Protein AF-A0A3M2SW77-F1 (afdb_monomer_lite)

Sequence (221 aa):
MGKEYRTDWKAPPSNCEAYEAEWGYADGLTDDIARFAKEHGFQIKYLDYVHPEDASPLVADVYRQRNEQLRRPTDSILVESFVVMEPWLAIRYSLTPFWAVFSIKPSLERLREYLKACHGAFRNGFMILFCSGVNSVGLAGVDEWKGLLDSHFPRKERNLLLGVDESVFPKDFGVPVRYQPELAKAVGEEAQYVMPPSLGLAELERYMAQNSDHYKVHYKA

pLDDT: mean 89.56, std 9.62, range [36.69, 98.25]

Structure (mmCIF, N/CA/C/O backbone):
data_AF-A0A3M2SW77-F1
#
_entry.id   AF-A0A3M2SW77-F1
#
loop_
_atom_site.group_PDB
_atom_site.id
_atom_site.type_symbol
_atom_site.label_atom_id
_atom_site.label_alt_id
_atom_site.label_comp_id
_atom_site.label_asym_id
_atom_site.label_entity_id
_atom_site.label_seq_id
_atom_site.pdbx_PDB_ins_code
_atom_site.Cartn_x
_atom_site.Cartn_y
_atom_site.Cartn_z
_atom_site.occupancy
_atom_site.B_iso_or_equiv
_atom_site.auth_seq_id
_atom_site.auth_comp_id
_atom_site.auth_asym_id
_atom_site.auth_atom_id
_atom_site.pdbx_PDB_model_num
ATOM 1 N N . MET A 1 1 ? 33.214 -18.551 -6.006 1.00 36.69 1 MET A N 1
ATOM 2 C CA . MET A 1 1 ? 33.174 -19.656 -5.024 1.00 36.69 1 MET A CA 1
ATOM 3 C C . MET A 1 1 ? 31.806 -19.600 -4.353 1.00 36.69 1 MET A C 1
ATOM 5 O O . MET A 1 1 ? 31.584 -18.743 -3.507 1.00 36.69 1 MET A O 1
ATOM 9 N N . GLY A 1 2 ? 30.840 -20.358 -4.880 1.00 44.59 2 GLY A N 1
ATOM 10 C CA . GLY A 1 2 ? 29.433 -20.274 -4.481 1.00 44.59 2 GLY A CA 1
ATOM 11 C C . GLY A 1 2 ? 29.218 -20.928 -3.123 1.00 44.59 2 GLY A C 1
ATOM 12 O O . GLY A 1 2 ? 29.535 -22.100 -2.954 1.00 44.59 2 GLY A O 1
ATOM 13 N N . LYS A 1 3 ? 28.713 -20.170 -2.147 1.00 52.03 3 LYS A N 1
ATOM 14 C CA . LYS A 1 3 ? 28.135 -20.771 -0.944 1.00 52.03 3 LYS A CA 1
ATOM 15 C C . LYS A 1 3 ? 26.790 -21.359 -1.354 1.00 52.03 3 LYS A C 1
ATOM 17 O O . LYS A 1 3 ? 25.911 -20.606 -1.763 1.00 52.03 3 LYS A O 1
ATOM 22 N N . GLU A 1 4 ? 26.652 -22.677 -1.266 1.00 58.19 4 GLU A N 1
ATOM 23 C CA . GLU A 1 4 ? 25.348 -23.337 -1.313 1.00 58.19 4 GLU A CA 1
ATOM 24 C C . GLU A 1 4 ? 24.455 -22.704 -0.238 1.00 58.19 4 GLU A C 1
ATOM 26 O O . GLU A 1 4 ? 24.770 -22.724 0.955 1.00 58.19 4 GLU A O 1
ATOM 31 N N . TYR A 1 5 ? 23.376 -22.054 -0.669 1.00 61.06 5 TYR A N 1
ATOM 32 C CA . TYR A 1 5 ? 22.381 -21.501 0.238 1.00 61.06 5 TYR A CA 1
ATOM 33 C C . TYR A 1 5 ? 21.560 -22.669 0.792 1.00 61.06 5 TYR A C 1
ATOM 35 O O . TYR A 1 5 ? 20.984 -23.431 0.020 1.00 61.06 5 TYR A O 1
ATOM 43 N N . ARG A 1 6 ? 21.509 -22.828 2.121 1.00 58.94 6 ARG A N 1
ATOM 44 C CA . ARG A 1 6 ? 20.633 -23.822 2.761 1.00 58.94 6 ARG A CA 1
ATOM 45 C C . ARG A 1 6 ? 19.177 -23.448 2.496 1.00 58.94 6 ARG A C 1
ATOM 47 O O . ARG A 1 6 ? 18.676 -22.483 3.068 1.00 58.94 6 ARG A O 1
ATOM 54 N N . THR A 1 7 ? 18.517 -24.199 1.624 1.00 64.06 7 THR A N 1
ATOM 55 C CA . THR A 1 7 ? 17.094 -24.039 1.287 1.00 64.06 7 THR A CA 1
ATOM 56 C C . THR A 1 7 ? 16.179 -24.885 2.174 1.00 64.06 7 THR A C 1
ATOM 58 O O . THR A 1 7 ? 14.962 -24.747 2.112 1.00 64.06 7 THR A O 1
ATOM 61 N N . ASP A 1 8 ? 16.753 -25.737 3.021 1.00 70.12 8 ASP A N 1
ATOM 62 C CA . ASP A 1 8 ? 16.078 -26.745 3.838 1.00 70.12 8 ASP A CA 1
ATOM 63 C C . ASP A 1 8 ? 16.090 -26.416 5.340 1.00 70.12 8 ASP A C 1
ATOM 65 O O . ASP A 1 8 ? 15.889 -27.298 6.178 1.00 70.12 8 ASP A O 1
ATOM 69 N N . TRP A 1 9 ? 16.316 -25.147 5.703 1.00 76.50 9 TRP A N 1
ATOM 70 C CA . TRP A 1 9 ? 16.271 -24.723 7.099 1.00 76.50 9 TRP A CA 1
ATOM 71 C C . TRP A 1 9 ? 14.887 -24.991 7.701 1.00 76.50 9 TRP A C 1
ATOM 73 O O . TRP A 1 9 ? 13.903 -24.322 7.385 1.00 76.50 9 TRP A O 1
ATOM 83 N N . LYS A 1 10 ? 14.826 -25.965 8.612 1.00 77.94 10 LYS A N 1
ATOM 84 C CA . LYS A 1 10 ? 13.655 -26.235 9.444 1.00 77.94 10 LYS A CA 1
ATOM 85 C C . LYS A 1 10 ? 13.794 -25.427 10.723 1.00 77.94 10 LYS A C 1
ATOM 87 O O . LYS A 1 10 ? 14.550 -25.811 11.614 1.00 77.94 10 LYS A O 1
ATOM 92 N N . ALA A 1 11 ? 13.093 -24.297 10.790 1.00 79.69 11 ALA A N 1
ATOM 93 C CA . ALA A 1 11 ? 13.017 -23.527 12.023 1.00 79.69 11 ALA A CA 1
ATOM 94 C C . ALA A 1 11 ? 12.488 -24.422 13.165 1.00 79.69 11 ALA A C 1
ATOM 96 O O . ALA A 1 11 ? 11.615 -25.262 12.917 1.00 79.69 11 ALA A O 1
ATOM 97 N N . PRO A 1 12 ? 13.015 -24.285 14.395 1.00 85.94 12 PRO A N 1
ATOM 98 C CA . PRO A 1 12 ? 12.431 -24.959 15.547 1.00 85.94 12 PRO A CA 1
ATOM 99 C C . PRO A 1 12 ? 10.965 -24.522 15.721 1.00 85.94 12 PRO A C 1
ATOM 101 O O . PRO A 1 12 ? 10.616 -23.404 15.331 1.00 85.94 12 PRO A O 1
ATOM 104 N N . PRO A 1 13 ? 10.101 -25.381 16.287 1.00 85.38 13 PRO A N 1
ATOM 105 C CA . PRO A 1 13 ? 8.717 -25.011 16.554 1.00 85.38 13 PRO A CA 1
ATOM 106 C C . PRO A 1 13 ? 8.668 -23.802 17.492 1.00 85.38 13 PRO A C 1
ATOM 108 O O . PRO A 1 13 ? 9.476 -23.700 18.419 1.00 85.38 13 PRO A O 1
ATOM 111 N N . SER A 1 14 ? 7.715 -22.900 17.253 1.00 85.06 14 SER A N 1
ATOM 112 C CA . SER A 1 14 ? 7.490 -21.776 18.160 1.00 85.06 14 SER A CA 1
ATOM 113 C C . SER A 1 14 ? 7.034 -22.281 19.530 1.00 85.06 14 SER A C 1
ATOM 115 O O . SER A 1 14 ? 6.312 -23.274 19.627 1.00 85.06 14 SER A O 1
ATOM 117 N N . ASN A 1 15 ? 7.449 -21.598 20.593 1.00 88.88 15 ASN A N 1
ATOM 118 C CA . ASN A 1 15 ? 6.989 -21.866 21.956 1.00 88.88 15 ASN A CA 1
ATOM 119 C C . ASN A 1 15 ? 5.662 -21.159 22.281 1.00 88.88 15 ASN A C 1
ATOM 121 O O . ASN A 1 15 ? 4.979 -21.565 23.220 1.00 88.88 15 ASN A O 1
ATOM 125 N N . CYS A 1 16 ? 5.302 -20.122 21.524 1.00 83.19 16 CYS A N 1
ATOM 126 C CA . CYS A 1 16 ? 4.023 -19.427 21.611 1.00 83.19 16 CYS A CA 1
ATOM 127 C C . CYS A 1 16 ? 3.663 -18.741 20.286 1.00 83.19 16 CYS A C 1
ATOM 129 O O . CYS A 1 16 ? 4.499 -18.583 19.395 1.00 83.19 16 CYS A O 1
ATOM 131 N N . GLU A 1 17 ? 2.413 -18.308 20.175 1.00 78.12 17 GLU A N 1
ATOM 132 C CA . GLU A 1 17 ? 2.015 -17.273 19.226 1.00 78.12 17 GLU A CA 1
ATOM 133 C C . GLU A 1 17 ? 1.839 -15.975 20.012 1.00 78.12 17 GLU A C 1
ATOM 135 O O . GLU A 1 17 ? 1.168 -15.948 21.043 1.00 78.12 17 GLU A O 1
ATOM 140 N N . ALA A 1 18 ? 2.493 -14.917 19.553 1.00 74.38 18 ALA A N 1
ATOM 141 C CA . ALA A 1 18 ? 2.377 -13.579 20.104 1.00 74.38 18 ALA A CA 1
ATOM 142 C C . ALA A 1 18 ? 2.370 -12.587 18.944 1.00 74.38 18 ALA A C 1
ATOM 144 O O . ALA A 1 18 ? 2.937 -12.869 17.883 1.00 74.38 18 ALA A O 1
ATOM 145 N N . TYR A 1 19 ? 1.741 -11.431 19.147 1.00 70.62 19 TYR A N 1
ATOM 146 C CA . TYR A 1 19 ? 1.826 -10.352 18.174 1.00 70.62 19 TYR A CA 1
ATOM 147 C C . TYR A 1 19 ? 3.279 -9.894 18.045 1.00 70.62 19 TYR A C 1
ATOM 149 O O . TYR A 1 19 ? 4.003 -9.771 19.035 1.00 70.62 19 TYR A O 1
ATOM 157 N N . GLU A 1 20 ? 3.706 -9.687 16.805 1.00 68.56 20 GLU A N 1
ATOM 158 C CA . GLU A 1 20 ? 5.030 -9.157 16.507 1.00 68.56 20 GLU A CA 1
ATOM 159 C C . GLU A 1 20 ? 5.135 -7.732 17.090 1.00 68.56 20 GLU A C 1
ATOM 161 O O . GLU A 1 20 ? 4.174 -6.959 17.037 1.00 68.56 20 GLU A O 1
ATOM 166 N N . ALA A 1 21 ? 6.267 -7.412 17.724 1.00 66.12 21 ALA A N 1
ATOM 167 C CA . ALA A 1 21 ? 6.405 -6.227 18.571 1.00 66.12 21 ALA A CA 1
ATOM 168 C C . ALA A 1 21 ? 6.332 -4.893 17.807 1.00 66.12 21 ALA A C 1
ATOM 170 O O . ALA A 1 21 ? 6.015 -3.870 18.410 1.00 66.12 21 ALA A O 1
ATOM 171 N N . GLU A 1 22 ? 6.622 -4.884 16.507 1.00 73.25 22 GLU A N 1
ATOM 172 C CA . GLU A 1 22 ? 6.515 -3.712 15.635 1.00 73.25 22 GLU A CA 1
ATOM 173 C C . GLU A 1 22 ? 5.071 -3.456 15.171 1.00 73.25 22 GLU A C 1
ATOM 175 O O . GLU A 1 22 ? 4.759 -2.341 14.751 1.00 73.25 22 GLU A O 1
ATOM 180 N N . TRP A 1 23 ? 4.178 -4.452 15.262 1.00 73.88 23 TRP A N 1
ATOM 181 C CA . TRP A 1 23 ? 2.830 -4.392 14.669 1.00 73.88 23 TRP A CA 1
ATOM 182 C C . TRP A 1 23 ? 1.682 -4.639 15.653 1.00 73.88 23 TRP A C 1
ATOM 184 O O . TRP A 1 23 ? 0.519 -4.518 15.272 1.00 73.88 23 TRP A O 1
ATOM 194 N N . GLY A 1 24 ? 1.988 -4.971 16.906 1.00 78.81 24 GLY A N 1
ATOM 195 C CA . GLY A 1 24 ? 1.017 -5.150 17.981 1.00 78.81 24 GLY A CA 1
ATOM 196 C C . GLY A 1 24 ? 1.332 -4.295 19.203 1.00 78.81 24 GLY A C 1
ATOM 197 O O . GLY A 1 24 ? 2.340 -3.596 19.273 1.00 78.81 24 GLY A O 1
ATOM 198 N N . TYR A 1 25 ? 0.460 -4.365 20.203 1.00 80.44 25 TYR A N 1
ATOM 199 C CA . TYR A 1 25 ? 0.691 -3.739 21.499 1.00 80.44 25 TYR A CA 1
ATOM 200 C C . TYR A 1 25 ? 0.178 -4.648 22.623 1.00 80.44 25 TYR A C 1
ATOM 202 O O . TYR 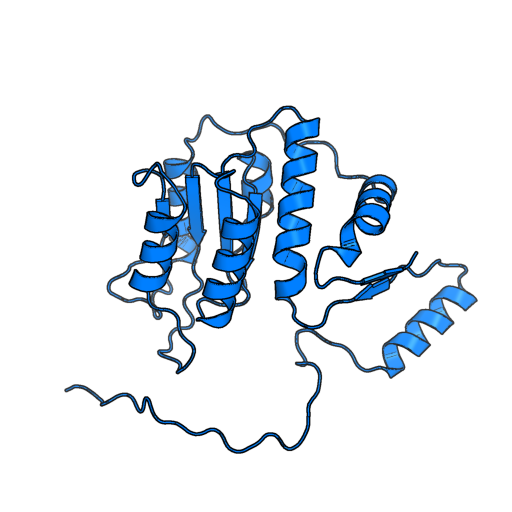A 1 25 ? -0.596 -5.570 22.382 1.00 80.44 25 TYR A O 1
ATOM 210 N N . ALA A 1 26 ? 0.649 -4.427 23.852 1.00 83.06 26 ALA A N 1
ATOM 211 C CA . ALA A 1 26 ? 0.271 -5.256 24.996 1.00 83.06 26 ALA A CA 1
ATOM 212 C C . ALA A 1 26 ? -1.191 -5.025 25.410 1.00 83.06 26 ALA A C 1
ATOM 214 O O . ALA A 1 26 ? -1.584 -3.875 25.578 1.00 83.06 26 ALA A O 1
ATOM 215 N N . ASP A 1 27 ? -1.946 -6.092 25.688 1.00 81.00 27 ASP A N 1
ATOM 216 C CA . ASP A 1 27 ? -3.379 -6.029 26.035 1.00 81.00 27 ASP A CA 1
ATOM 217 C C . ASP A 1 27 ? -3.717 -4.989 27.123 1.00 81.00 27 ASP A C 1
ATOM 219 O O . ASP A 1 27 ? -4.717 -4.282 27.029 1.00 81.00 27 ASP A O 1
ATOM 223 N N . GLY A 1 28 ? -2.847 -4.817 28.128 1.00 86.38 28 GLY A N 1
ATOM 224 C CA . GLY A 1 28 ? -3.044 -3.820 29.191 1.00 86.38 28 GLY A CA 1
ATOM 225 C C . GLY A 1 28 ? -3.112 -2.366 28.699 1.00 86.38 28 GLY A C 1
ATOM 226 O O . GLY A 1 28 ? -3.730 -1.525 29.349 1.00 86.38 28 GLY A O 1
ATOM 227 N N . LEU A 1 29 ? -2.542 -2.056 27.530 1.00 89.12 29 LEU A N 1
ATOM 228 C CA . LEU A 1 29 ? -2.661 -0.731 26.922 1.00 89.12 29 LEU A CA 1
ATOM 229 C C . LEU A 1 29 ? -4.093 -0.461 26.434 1.00 89.12 29 LEU A C 1
ATOM 231 O O . LEU A 1 29 ? -4.526 0.688 26.475 1.00 89.12 29 LEU A O 1
ATOM 235 N N . THR A 1 30 ? -4.855 -1.485 26.022 1.00 89.25 30 THR A N 1
ATOM 236 C CA . THR A 1 30 ? -6.271 -1.315 25.652 1.00 89.25 30 THR A CA 1
ATOM 237 C C . THR A 1 30 ? -7.073 -0.822 26.853 1.00 89.25 30 THR A C 1
ATOM 239 O O . THR A 1 30 ? -7.843 0.133 26.731 1.00 89.25 30 THR A O 1
ATOM 242 N N . ASP A 1 31 ? -6.856 -1.427 28.024 1.00 92.38 31 ASP A N 1
ATOM 243 C CA . ASP A 1 31 ? -7.531 -1.043 29.267 1.00 92.38 31 ASP A CA 1
ATOM 244 C C . ASP A 1 31 ? -7.181 0.391 29.682 1.00 92.38 31 ASP A C 1
ATOM 246 O O . ASP A 1 31 ? -8.051 1.160 30.106 1.00 92.38 31 ASP A O 1
ATOM 250 N N . ASP A 1 32 ? -5.917 0.783 29.516 1.00 95.12 32 ASP A N 1
ATOM 251 C CA . ASP A 1 32 ? -5.454 2.137 29.812 1.00 95.12 32 ASP A CA 1
ATOM 252 C C . ASP A 1 32 ? -6.051 3.177 28.848 1.00 95.12 32 ASP A C 1
ATOM 254 O O . ASP A 1 32 ? -6.512 4.229 29.302 1.00 95.12 32 ASP A O 1
ATOM 258 N N . ILE A 1 33 ? -6.129 2.873 27.545 1.00 94.12 33 ILE A N 1
ATOM 259 C CA . ILE A 1 33 ? -6.807 3.715 26.544 1.00 94.12 33 ILE A CA 1
ATOM 260 C C . ILE A 1 33 ? -8.297 3.855 26.890 1.00 94.12 33 ILE A C 1
ATOM 262 O O . ILE A 1 33 ? -8.830 4.968 26.891 1.00 94.12 33 ILE A O 1
ATOM 266 N N . ALA A 1 34 ? -8.968 2.749 27.230 1.00 94.19 34 ALA A N 1
ATOM 267 C CA . ALA A 1 34 ? -10.379 2.729 27.616 1.00 94.19 34 ALA A CA 1
ATOM 268 C C . ALA A 1 34 ? -10.659 3.576 28.862 1.00 94.19 34 ALA A C 1
ATOM 270 O O . ALA A 1 34 ? -11.616 4.360 28.886 1.00 94.19 34 ALA A O 1
ATOM 271 N N . ARG A 1 35 ? -9.807 3.457 29.885 1.00 96.44 35 ARG A N 1
ATOM 272 C CA . ARG A 1 35 ? -9.896 4.256 31.110 1.00 96.44 35 ARG A CA 1
ATOM 273 C C . ARG A 1 35 ? -9.696 5.742 30.817 1.00 96.44 35 ARG A C 1
ATOM 275 O O . ARG A 1 35 ? -10.551 6.542 31.193 1.00 96.44 35 ARG A O 1
ATOM 282 N N . PHE A 1 36 ? -8.637 6.096 30.089 1.00 97.56 36 PHE A N 1
ATOM 283 C CA . PHE A 1 36 ? -8.340 7.479 29.714 1.00 97.56 36 PHE A CA 1
ATOM 284 C C . PHE A 1 36 ? -9.488 8.114 28.919 1.00 97.56 36 PHE A C 1
ATOM 286 O O . PHE A 1 36 ? -9.944 9.213 29.234 1.00 97.56 36 PHE A O 1
ATOM 293 N N . ALA A 1 37 ? -10.021 7.409 27.918 1.00 97.19 37 ALA A N 1
ATOM 294 C CA . ALA A 1 37 ? -11.126 7.920 27.117 1.00 97.19 37 ALA A CA 1
ATOM 295 C C . ALA A 1 37 ? -12.377 8.186 27.962 1.00 97.19 37 ALA A C 1
ATOM 297 O O . ALA A 1 37 ? -13.006 9.234 27.821 1.00 97.19 37 ALA A O 1
ATOM 298 N N . LYS A 1 38 ? -12.704 7.277 28.886 1.00 97.00 38 LYS A N 1
ATOM 299 C CA . LYS A 1 38 ? -13.834 7.442 29.806 1.00 97.00 38 LYS A CA 1
ATOM 300 C C . LYS A 1 38 ? -13.652 8.640 30.740 1.00 97.00 38 LYS A C 1
ATOM 302 O O . LYS A 1 38 ? -14.607 9.384 30.946 1.00 97.00 38 LYS A O 1
ATOM 307 N N . GLU A 1 39 ? -12.459 8.826 31.301 1.00 98.25 39 GLU A N 1
ATOM 308 C CA . GLU A 1 39 ? -12.147 9.936 32.214 1.00 98.25 39 GLU A CA 1
ATOM 309 C C . GLU A 1 39 ? -12.225 11.305 31.525 1.00 98.25 39 GLU A C 1
ATOM 311 O O . GLU A 1 39 ? -12.635 12.287 32.143 1.00 98.25 39 GLU A O 1
ATOM 316 N N . HIS A 1 40 ? -11.889 11.362 30.235 1.00 98.06 40 HIS A N 1
ATOM 317 C CA . HIS A 1 40 ? -11.818 12.607 29.470 1.00 98.06 40 HIS A CA 1
ATOM 318 C C . HIS A 1 40 ? -12.971 12.816 28.474 1.00 98.06 40 HIS A C 1
ATOM 320 O O . HIS A 1 40 ? -12.999 13.826 27.773 1.00 98.06 40 HIS A O 1
ATOM 326 N N . GLY A 1 41 ? -13.942 11.900 28.419 1.00 96.94 41 GLY A N 1
ATOM 327 C CA . GLY A 1 41 ? -15.103 12.003 27.531 1.00 96.94 41 GLY A CA 1
ATOM 328 C C . GLY A 1 41 ? -14.788 11.786 26.046 1.00 96.94 41 GLY A C 1
ATOM 329 O O . GLY A 1 41 ? -15.505 12.304 25.191 1.00 96.94 41 GLY A O 1
ATOM 330 N N . PHE A 1 42 ? -13.732 11.034 25.724 1.00 96.50 42 PHE A N 1
ATOM 331 C CA . PHE A 1 42 ? -13.416 10.645 24.349 1.00 96.50 42 PHE A CA 1
ATOM 332 C C . PHE A 1 42 ? -14.212 9.411 23.910 1.00 96.50 42 PHE A C 1
ATOM 334 O O . PHE A 1 42 ? -14.548 8.537 24.710 1.00 96.50 42 PHE A O 1
ATOM 341 N N . GLN A 1 43 ? -14.476 9.320 22.607 1.00 92.25 43 GLN A N 1
ATOM 342 C CA . GLN A 1 43 ? -14.989 8.106 21.973 1.00 92.25 43 GLN A CA 1
ATOM 343 C C . GLN A 1 43 ? -13.825 7.286 21.420 1.00 92.25 43 GLN A C 1
ATOM 345 O O . GLN A 1 43 ? -12.922 7.842 20.797 1.00 92.25 43 GLN A O 1
ATOM 350 N N . ILE A 1 44 ? -13.869 5.970 21.621 1.00 92.69 44 ILE A N 1
ATOM 351 C CA . ILE A 1 44 ? -12.890 5.039 21.053 1.00 92.69 44 ILE A CA 1
ATOM 352 C C . ILE A 1 44 ? -13.497 4.395 19.817 1.00 92.69 44 ILE A C 1
ATOM 354 O O . ILE A 1 44 ? -14.615 3.890 19.872 1.00 92.69 44 ILE A O 1
ATOM 358 N N . LYS A 1 45 ? -12.727 4.392 18.732 1.00 90.62 45 LYS A N 1
ATOM 359 C CA . LYS A 1 45 ? -13.005 3.641 17.510 1.00 90.62 45 LYS A CA 1
ATOM 360 C C . LYS A 1 45 ? -11.959 2.543 17.398 1.00 90.62 45 LYS A C 1
ATOM 362 O O . LYS A 1 45 ? -10.773 2.831 17.539 1.00 90.62 45 LYS A O 1
ATOM 367 N N . TYR A 1 46 ? -12.394 1.315 17.159 1.00 89.75 46 TYR A N 1
ATOM 368 C CA . TYR A 1 46 ? -11.502 0.172 16.992 1.00 89.75 46 TYR A CA 1
ATOM 369 C C . TYR A 1 46 ? -11.311 -0.116 15.508 1.00 89.75 46 TYR A C 1
ATOM 371 O O . TYR A 1 46 ? -12.280 -0.120 14.744 1.00 89.75 46 TYR A O 1
ATOM 379 N N . LEU A 1 47 ? -10.059 -0.346 15.129 1.00 90.31 47 LEU A N 1
ATOM 380 C CA . LEU A 1 47 ? -9.638 -0.802 13.815 1.00 90.31 47 LEU A CA 1
ATOM 381 C C . LEU A 1 47 ? -8.622 -1.916 14.047 1.00 90.31 47 LEU A C 1
ATOM 383 O O . LEU A 1 47 ? -7.472 -1.634 14.374 1.00 90.31 47 LEU A O 1
ATOM 387 N N . ASP A 1 48 ? -9.061 -3.159 13.891 1.00 89.19 48 ASP A N 1
ATOM 388 C CA . ASP A 1 48 ? -8.278 -4.332 14.268 1.00 89.19 48 ASP A CA 1
ATOM 389 C C . ASP A 1 48 ? -8.054 -5.236 13.054 1.00 89.19 48 ASP A C 1
ATOM 391 O O . ASP A 1 48 ? -8.950 -5.444 12.235 1.00 89.19 48 ASP A O 1
ATOM 395 N N . TYR A 1 49 ? -6.857 -5.797 12.936 1.00 90.31 49 TYR A N 1
ATOM 396 C CA . TYR A 1 49 ? -6.501 -6.785 11.919 1.00 90.31 49 TYR A CA 1
ATOM 397 C C . TYR A 1 49 ? -5.305 -7.608 12.402 1.00 90.31 49 TYR A C 1
ATOM 399 O O . TYR A 1 49 ? -4.513 -7.149 13.222 1.00 90.31 49 TYR A O 1
ATOM 407 N N . VAL A 1 50 ? -5.191 -8.848 11.921 1.00 87.81 50 VAL A N 1
ATOM 408 C CA . VAL A 1 50 ? -4.221 -9.821 12.454 1.00 87.81 50 VAL A CA 1
ATOM 409 C C . VAL A 1 50 ? -2.835 -9.627 11.849 1.00 87.81 50 VAL A C 1
ATOM 411 O O . VAL A 1 50 ? -1.835 -9.676 12.560 1.00 87.81 50 VAL A O 1
ATOM 414 N N . HIS A 1 51 ? -2.761 -9.428 10.534 1.00 89.00 51 HIS A N 1
ATOM 415 C CA . HIS A 1 51 ? -1.503 -9.199 9.833 1.00 89.00 51 HIS A CA 1
ATOM 416 C C . HIS A 1 51 ? -1.446 -7.752 9.325 1.00 89.00 51 HIS A C 1
ATOM 418 O O . HIS A 1 51 ? -2.443 -7.277 8.789 1.00 89.00 51 HIS A O 1
ATOM 424 N N . PRO A 1 52 ? -0.301 -7.046 9.398 1.00 89.06 52 PRO A N 1
ATOM 425 C CA . PRO A 1 52 ? -0.223 -5.635 8.999 1.00 89.06 52 PRO A CA 1
ATOM 426 C C . PRO A 1 52 ? -0.668 -5.383 7.547 1.00 89.06 52 PRO A C 1
ATOM 428 O O . PRO A 1 52 ? -1.274 -4.365 7.237 1.00 89.06 52 PRO A O 1
ATOM 431 N N . GLU A 1 53 ? -0.418 -6.348 6.659 1.00 93.06 53 GLU A N 1
ATOM 432 C CA . GLU A 1 53 ? -0.818 -6.299 5.241 1.00 93.06 53 GLU A CA 1
ATOM 433 C C . GLU A 1 53 ? -2.313 -6.585 4.984 1.00 93.06 53 GLU A C 1
ATOM 435 O O . GLU A 1 53 ? -2.796 -6.395 3.871 1.00 93.06 53 GLU A O 1
ATOM 440 N N . ASP A 1 54 ? -3.074 -7.040 5.985 1.00 93.88 54 ASP A N 1
ATOM 441 C CA . ASP A 1 54 ? -4.503 -7.352 5.815 1.00 93.88 54 ASP A CA 1
ATOM 442 C C . ASP A 1 54 ? -5.346 -6.100 5.506 1.00 93.88 54 ASP A C 1
ATOM 444 O O . ASP A 1 54 ? -6.409 -6.205 4.889 1.00 93.88 54 ASP A O 1
ATOM 448 N N . ALA A 1 55 ? -4.856 -4.912 5.873 1.00 94.12 55 ALA A N 1
ATOM 449 C CA . ALA A 1 55 ? -5.489 -3.637 5.554 1.00 94.12 55 ALA A CA 1
ATOM 450 C C . ALA A 1 55 ? -5.254 -3.178 4.101 1.00 94.12 55 ALA A C 1
ATOM 452 O O . ALA A 1 55 ? -5.983 -2.312 3.616 1.00 94.12 55 ALA A O 1
ATOM 453 N N . SER A 1 56 ? -4.276 -3.742 3.382 1.00 96.81 56 SER A N 1
ATOM 454 C CA . SER A 1 56 ? -3.871 -3.244 2.059 1.00 96.81 56 SER A CA 1
ATOM 455 C C . SER A 1 56 ? -4.989 -3.278 1.006 1.00 96.81 56 SER A C 1
ATOM 457 O O . SER A 1 56 ? -5.198 -2.247 0.365 1.00 96.81 56 SER A O 1
ATOM 459 N N . PRO A 1 57 ? -5.763 -4.375 0.839 1.00 97.19 57 PRO A N 1
ATOM 460 C CA . PRO A 1 57 ? -6.912 -4.390 -0.071 1.00 97.19 57 PRO A CA 1
ATOM 461 C C . PRO A 1 57 ? -7.971 -3.336 0.277 1.00 97.19 57 PRO A C 1
ATOM 463 O O . PRO A 1 57 ? -8.479 -2.650 -0.606 1.00 97.19 57 PRO A O 1
ATOM 466 N N . LEU A 1 58 ? -8.263 -3.166 1.572 1.00 96.56 58 LEU A N 1
ATOM 467 C CA . LEU A 1 58 ? -9.237 -2.186 2.045 1.00 96.56 58 LEU A CA 1
ATOM 468 C C . LEU A 1 58 ? -8.797 -0.767 1.680 1.00 96.56 58 LEU A C 1
ATOM 470 O O . LEU A 1 58 ? -9.587 0.003 1.136 1.00 96.56 58 LEU A O 1
ATOM 474 N N . VAL A 1 59 ? -7.539 -0.421 1.972 1.00 95.81 59 VAL A N 1
ATOM 475 C CA . VAL A 1 59 ? -6.971 0.899 1.667 1.00 95.81 59 VAL A CA 1
ATOM 476 C C . VAL A 1 59 ? -6.972 1.148 0.159 1.00 95.81 59 VAL A C 1
ATOM 478 O O . VAL A 1 59 ? -7.373 2.228 -0.276 1.00 95.81 59 VAL A O 1
ATOM 481 N N . ALA A 1 60 ? -6.593 0.149 -0.640 1.00 97.38 60 ALA A N 1
ATOM 482 C CA . ALA A 1 60 ? -6.630 0.231 -2.094 1.00 97.38 60 ALA A CA 1
ATOM 483 C C . ALA A 1 60 ? -8.042 0.584 -2.602 1.00 97.38 60 ALA A C 1
ATOM 485 O O . ALA A 1 60 ? -8.214 1.528 -3.379 1.00 97.38 60 ALA A O 1
ATOM 486 N N . ASP A 1 61 ? -9.071 -0.096 -2.099 1.00 96.81 61 ASP A N 1
ATOM 487 C CA . ASP A 1 61 ? -10.448 0.122 -2.545 1.00 96.81 61 ASP A CA 1
ATOM 488 C C . ASP A 1 61 ? -11.045 1.449 -2.028 1.00 96.81 61 ASP A C 1
ATOM 490 O O . ASP A 1 61 ? -11.769 2.117 -2.773 1.00 96.81 61 ASP A O 1
ATOM 494 N N . VAL A 1 62 ? -10.639 1.936 -0.842 1.00 95.75 62 VAL A N 1
ATOM 495 C CA . VAL A 1 62 ? -10.942 3.313 -0.387 1.00 95.75 62 VAL A CA 1
ATOM 496 C C . VAL A 1 62 ? -10.395 4.342 -1.377 1.00 95.75 62 VAL A C 1
ATOM 498 O O . VAL A 1 62 ? -11.102 5.275 -1.772 1.00 95.75 62 VAL A O 1
ATOM 501 N N . TYR A 1 63 ? -9.135 4.189 -1.793 1.00 95.81 63 TYR A N 1
ATOM 502 C CA . TYR A 1 63 ? -8.494 5.104 -2.739 1.00 95.81 63 TYR A CA 1
ATOM 503 C C . TYR A 1 63 ? -9.168 5.065 -4.109 1.00 95.81 63 TYR A C 1
ATOM 505 O O . TYR A 1 63 ? -9.389 6.115 -4.715 1.00 95.81 63 TYR A O 1
ATOM 513 N N . ARG A 1 64 ? -9.550 3.877 -4.583 1.00 95.81 64 ARG A N 1
ATOM 514 C CA . ARG A 1 64 ? -10.299 3.724 -5.835 1.00 95.81 64 ARG A CA 1
ATOM 515 C C . ARG A 1 64 ? -11.651 4.412 -5.771 1.00 95.81 64 ARG A C 1
ATOM 517 O O . ARG A 1 64 ? -11.924 5.253 -6.624 1.00 95.81 64 ARG A O 1
ATOM 524 N N . GLN A 1 65 ? -12.448 4.144 -4.739 1.00 94.81 65 GLN A N 1
ATOM 525 C CA . GLN A 1 65 ? -13.739 4.808 -4.566 1.00 94.81 65 GLN A CA 1
ATOM 526 C C . GLN A 1 65 ? -13.571 6.332 -4.505 1.00 94.81 65 GLN A C 1
ATOM 528 O O . GLN A 1 65 ? -14.336 7.077 -5.123 1.00 94.81 65 GLN A O 1
ATOM 533 N N . ARG A 1 66 ? -12.544 6.824 -3.802 1.00 94.38 66 ARG A N 1
ATOM 534 C CA . ARG A 1 66 ? -12.267 8.262 -3.738 1.00 94.38 66 ARG A CA 1
ATOM 535 C C . ARG A 1 66 ? -11.892 8.836 -5.103 1.00 94.38 66 ARG A C 1
ATOM 537 O O . ARG A 1 66 ? -12.372 9.909 -5.468 1.00 94.38 66 ARG A O 1
ATOM 544 N N . ASN A 1 67 ? -11.066 8.138 -5.873 1.00 95.06 67 ASN A N 1
ATOM 545 C CA . ASN A 1 67 ? -10.698 8.558 -7.221 1.00 95.06 67 ASN A CA 1
ATOM 546 C C . ASN A 1 67 ? -11.915 8.561 -8.163 1.00 95.06 67 ASN A C 1
ATOM 548 O O . ASN A 1 67 ? -12.066 9.509 -8.932 1.00 95.06 67 ASN A O 1
ATOM 552 N N . GLU A 1 68 ? -12.839 7.604 -8.040 1.00 94.69 68 GLU A N 1
ATOM 553 C CA . GLU A 1 68 ? -14.109 7.590 -8.785 1.00 94.69 68 GLU A CA 1
ATOM 554 C C . GLU A 1 68 ? -14.987 8.805 -8.455 1.00 94.69 68 GLU A C 1
ATOM 556 O O . GLU A 1 68 ? -15.455 9.496 -9.364 1.00 94.69 68 GLU A O 1
ATOM 561 N N . GLN A 1 69 ? -15.151 9.136 -7.168 1.00 94.06 69 GLN A N 1
ATOM 562 C CA . GLN A 1 69 ? -15.869 10.343 -6.730 1.00 94.06 69 GLN A CA 1
ATOM 563 C C . GLN A 1 69 ? -15.248 11.625 -7.306 1.00 94.06 69 GLN A C 1
ATOM 565 O O . GLN A 1 69 ? -15.958 12.559 -7.682 1.00 94.06 69 GLN A O 1
ATOM 570 N N . LEU A 1 70 ? -13.915 11.662 -7.396 1.00 94.50 70 LEU A N 1
ATOM 571 C CA . LEU A 1 70 ? -13.149 12.766 -7.976 1.00 94.50 70 LEU A CA 1
ATOM 572 C C . LEU A 1 70 ? -13.084 12.721 -9.512 1.00 94.50 70 LEU A C 1
ATOM 574 O O . LEU A 1 70 ? -12.463 13.603 -10.109 1.00 94.50 70 LEU A O 1
ATOM 578 N N . ARG A 1 71 ? -13.720 11.727 -10.152 1.00 95.25 71 ARG A N 1
ATOM 579 C CA . ARG A 1 71 ? -13.702 11.478 -11.605 1.00 95.25 71 ARG A CA 1
ATOM 580 C C . ARG A 1 71 ? -12.289 11.334 -12.173 1.00 95.25 71 ARG A C 1
ATOM 582 O O . ARG A 1 71 ? -11.993 11.835 -13.258 1.00 95.25 71 ARG A O 1
ATOM 589 N N . ARG A 1 72 ? -11.412 10.669 -11.426 1.00 94.75 72 ARG A N 1
ATOM 590 C CA . ARG A 1 72 ? -10.040 10.360 -11.830 1.00 94.75 72 ARG A CA 1
ATOM 591 C C . ARG A 1 72 ? -9.912 8.897 -12.261 1.00 94.75 72 ARG A C 1
ATOM 593 O O . ARG A 1 72 ? -10.752 8.080 -11.883 1.00 94.75 72 ARG A O 1
ATOM 600 N N . PRO A 1 73 ? -8.874 8.550 -13.038 1.00 93.81 73 PRO A N 1
ATOM 601 C CA . PRO A 1 73 ? -8.589 7.167 -13.389 1.00 93.81 73 PRO A CA 1
ATOM 602 C C . PRO A 1 73 ? -8.377 6.286 -12.155 1.00 93.81 73 PRO A C 1
ATOM 604 O O . PRO A 1 73 ? -7.754 6.701 -11.178 1.00 93.81 73 PRO A O 1
ATOM 607 N N . THR A 1 74 ? -8.864 5.052 -12.238 1.00 95.25 74 THR A N 1
ATOM 608 C CA . THR A 1 74 ? -8.734 4.011 -11.202 1.00 95.25 74 THR A CA 1
ATOM 609 C C . THR A 1 74 ? -8.118 2.721 -11.732 1.00 95.25 74 THR A C 1
ATOM 611 O O . THR A 1 74 ? -8.117 1.695 -11.061 1.00 95.25 74 THR A O 1
ATOM 614 N N . ASP A 1 75 ? -7.563 2.773 -12.942 1.00 93.75 75 ASP A N 1
ATOM 615 C CA . ASP A 1 75 ? -7.051 1.625 -13.686 1.00 93.75 75 ASP A CA 1
ATOM 616 C C . ASP A 1 75 ? -5.542 1.403 -13.497 1.00 93.75 75 ASP A C 1
ATOM 618 O O . ASP A 1 75 ? -4.916 0.666 -14.259 1.00 93.75 75 ASP A O 1
ATOM 622 N N . SER A 1 76 ? -4.933 2.046 -12.503 1.00 94.75 76 SER A N 1
ATOM 623 C CA . SER A 1 76 ? -3.499 1.953 -12.234 1.00 94.75 76 SER A CA 1
ATOM 624 C C . SER A 1 76 ? -3.245 1.713 -10.749 1.00 94.75 76 SER A C 1
ATOM 626 O O . SER A 1 76 ? -3.857 2.362 -9.898 1.00 94.75 76 SER A O 1
ATOM 628 N N . ILE A 1 77 ? -2.339 0.785 -10.446 1.00 96.50 77 ILE A N 1
ATOM 629 C CA . ILE A 1 77 ? -1.946 0.418 -9.081 1.00 96.50 77 ILE A CA 1
ATOM 630 C C . ILE A 1 77 ? -0.458 0.708 -8.861 1.00 96.50 77 ILE A C 1
ATOM 632 O O . ILE A 1 77 ? 0.362 0.488 -9.754 1.00 96.50 77 ILE A O 1
ATOM 636 N N . LEU A 1 78 ? -0.129 1.211 -7.675 1.00 97.06 78 LEU A N 1
ATOM 637 C CA . LEU A 1 78 ? 1.224 1.358 -7.159 1.00 97.06 78 LEU A CA 1
ATOM 638 C C . LEU A 1 78 ? 1.379 0.412 -5.970 1.00 97.06 78 LEU A C 1
ATOM 640 O O . LEU A 1 78 ? 0.757 0.599 -4.930 1.00 97.06 78 LEU A O 1
ATOM 644 N N . VAL A 1 79 ? 2.199 -0.612 -6.145 1.00 97.00 79 VAL A N 1
ATOM 645 C CA . VAL A 1 79 ? 2.566 -1.551 -5.096 1.00 97.00 79 VAL A CA 1
ATOM 646 C C . VAL A 1 79 ? 3.816 -1.022 -4.411 1.00 97.00 79 VAL A C 1
ATOM 648 O O . VAL A 1 79 ? 4.852 -0.827 -5.046 1.00 97.00 79 VAL A O 1
ATOM 651 N N . GLU A 1 80 ? 3.707 -0.800 -3.116 1.00 95.50 80 GLU A N 1
ATOM 652 C CA . GLU A 1 80 ? 4.743 -0.223 -2.265 1.00 95.50 80 GLU A CA 1
ATOM 653 C C . GLU A 1 80 ? 5.219 -1.284 -1.280 1.00 95.50 80 GLU A C 1
ATOM 655 O O . GLU A 1 80 ? 4.482 -2.227 -0.983 1.00 95.50 80 GLU A O 1
ATOM 660 N N . SER A 1 81 ? 6.444 -1.162 -0.771 1.00 94.00 81 SER A N 1
ATOM 661 C CA . SER A 1 81 ? 7.013 -2.215 0.066 1.00 94.00 81 SER A CA 1
ATOM 662 C C . SER A 1 81 ? 7.760 -1.673 1.270 1.00 94.00 81 SER A C 1
ATOM 664 O O . SER A 1 81 ? 8.683 -0.865 1.143 1.00 94.00 81 SER A O 1
ATOM 666 N N . PHE A 1 82 ? 7.393 -2.192 2.442 1.00 93.19 82 PHE A N 1
ATOM 667 C CA . PHE A 1 82 ? 7.988 -1.848 3.728 1.00 93.19 82 PHE A CA 1
ATOM 668 C C . PHE A 1 82 ? 8.062 -0.322 3.926 1.00 93.19 82 PHE A C 1
ATOM 670 O O . PHE A 1 82 ? 7.057 0.367 3.772 1.00 93.19 82 PHE A O 1
ATOM 677 N N . VAL A 1 83 ? 9.244 0.213 4.240 1.00 90.25 83 VAL A N 1
ATOM 678 C CA . VAL A 1 83 ? 9.501 1.650 4.434 1.00 90.25 83 VAL A CA 1
ATOM 679 C C . VAL A 1 83 ? 9.552 2.461 3.136 1.00 90.25 83 VAL A C 1
ATOM 681 O O . VAL A 1 83 ? 9.662 3.684 3.190 1.00 90.25 83 VAL A O 1
ATOM 684 N N . VAL A 1 84 ? 9.520 1.813 1.968 1.00 91.00 84 VAL A N 1
ATOM 685 C CA . VAL A 1 84 ? 9.595 2.495 0.671 1.00 91.00 84 VAL A CA 1
ATOM 686 C C . VAL A 1 84 ? 8.177 2.711 0.160 1.00 91.00 84 VAL A C 1
ATOM 688 O O . VAL A 1 84 ? 7.598 1.852 -0.507 1.00 91.00 84 VAL A O 1
ATOM 691 N N . MET A 1 85 ? 7.620 3.860 0.534 1.00 92.44 85 MET A N 1
ATOM 692 C CA . MET A 1 85 ? 6.238 4.248 0.268 1.00 92.44 85 MET A CA 1
ATOM 693 C C . MET A 1 85 ? 6.151 5.683 -0.241 1.00 92.44 85 MET A C 1
ATOM 695 O O . MET A 1 85 ? 6.938 6.546 0.139 1.00 92.44 85 MET A O 1
ATOM 699 N N . GLU A 1 86 ? 5.130 5.937 -1.043 1.00 93.31 86 GLU A N 1
ATOM 700 C CA . GLU A 1 86 ? 4.851 7.168 -1.765 1.00 93.31 86 GLU A CA 1
ATOM 701 C C . GLU A 1 86 ? 3.358 7.550 -1.724 1.00 93.31 86 GLU A C 1
ATOM 703 O O . GLU A 1 86 ? 2.732 7.815 -2.760 1.00 93.31 86 GLU A O 1
ATOM 708 N N . PRO A 1 87 ? 2.755 7.689 -0.525 1.00 93.69 87 PRO A N 1
ATOM 709 C CA . PRO A 1 87 ? 1.333 8.011 -0.398 1.00 93.69 87 PRO A CA 1
ATOM 710 C C . PRO A 1 87 ? 0.971 9.345 -1.068 1.00 93.69 87 PRO A C 1
ATOM 712 O O . PRO A 1 87 ? -0.138 9.518 -1.575 1.00 93.69 87 PRO A O 1
ATOM 715 N N . TRP A 1 88 ? 1.908 10.297 -1.106 1.00 94.31 88 TRP A N 1
ATOM 716 C CA . TRP A 1 88 ? 1.700 11.577 -1.774 1.00 94.31 88 TRP A CA 1
ATOM 717 C C . TRP A 1 88 ? 1.675 11.437 -3.300 1.00 94.31 88 TRP A C 1
ATOM 719 O O . TRP A 1 88 ? 0.758 11.961 -3.941 1.00 94.31 88 TRP A O 1
ATOM 729 N N . LEU A 1 89 ? 2.632 10.711 -3.895 1.00 94.12 89 LEU A N 1
ATOM 730 C CA . LEU A 1 89 ? 2.650 10.492 -5.344 1.00 94.12 89 LEU A CA 1
ATOM 731 C C . LEU A 1 89 ? 1.485 9.610 -5.790 1.00 94.12 89 LEU A C 1
ATOM 733 O O . LEU A 1 89 ? 0.916 9.882 -6.846 1.00 94.12 89 LEU A O 1
ATOM 737 N N . ALA A 1 90 ? 1.060 8.637 -4.979 1.00 95.56 90 ALA A N 1
ATOM 738 C CA . ALA A 1 90 ? -0.134 7.845 -5.258 1.00 95.56 90 ALA A CA 1
ATOM 739 C C . ALA A 1 90 ? -1.367 8.745 -5.472 1.00 95.56 90 ALA A C 1
ATOM 741 O O . ALA A 1 90 ? -2.079 8.608 -6.466 1.00 95.56 90 ALA A O 1
ATOM 742 N N . ILE A 1 91 ? -1.571 9.755 -4.617 1.00 95.44 91 ILE A N 1
ATOM 743 C CA . ILE A 1 91 ? -2.679 10.715 -4.765 1.00 95.44 91 ILE A CA 1
ATOM 744 C C . ILE A 1 91 ? -2.475 11.629 -5.979 1.00 95.44 91 ILE A C 1
ATOM 746 O O . ILE A 1 91 ? -3.415 11.871 -6.745 1.00 95.44 91 ILE A O 1
ATOM 750 N N . ARG A 1 92 ? -1.257 12.160 -6.159 1.00 94.88 92 ARG A N 1
ATOM 751 C CA . ARG A 1 92 ? -0.936 13.086 -7.258 1.00 94.88 92 ARG A CA 1
ATOM 752 C C . ARG A 1 92 ? -1.081 12.441 -8.624 1.00 94.88 92 ARG A C 1
ATOM 754 O O . ARG A 1 92 ? -1.510 13.124 -9.542 1.00 94.88 92 ARG A O 1
ATOM 761 N N . TYR A 1 93 ? -0.776 11.160 -8.754 1.00 95.25 93 TYR A N 1
ATOM 762 C CA . TYR A 1 93 ? -0.881 10.423 -10.009 1.00 95.25 93 TYR A CA 1
ATOM 763 C C . TYR A 1 93 ? -2.180 9.619 -10.141 1.00 95.25 93 TYR A C 1
ATOM 765 O O . TYR A 1 93 ? -2.371 8.935 -11.143 1.00 95.25 93 TYR A O 1
ATOM 773 N N . SER A 1 94 ? -3.097 9.723 -9.170 1.00 95.38 94 SER A N 1
ATOM 774 C CA . SER A 1 94 ? -4.337 8.933 -9.131 1.00 95.38 94 SER A CA 1
ATOM 775 C C . SER A 1 94 ? -4.083 7.422 -9.226 1.00 95.38 94 SER A C 1
ATOM 777 O O . SER A 1 94 ? -4.775 6.698 -9.941 1.00 95.38 94 SER A O 1
ATOM 779 N N . LEU A 1 95 ? -3.061 6.949 -8.515 1.00 96.25 95 LEU A N 1
ATOM 780 C CA . LEU A 1 95 ? -2.708 5.539 -8.412 1.00 96.25 95 LEU A CA 1
ATOM 781 C C . LEU A 1 95 ? -3.395 4.932 -7.193 1.00 96.25 95 LEU A C 1
ATOM 783 O O . LEU A 1 95 ? -3.547 5.574 -6.154 1.00 96.25 95 LEU A O 1
ATOM 787 N N . THR A 1 96 ? -3.785 3.673 -7.328 1.00 97.50 96 THR A N 1
ATOM 788 C CA . THR A 1 96 ? -4.290 2.869 -6.217 1.00 97.50 96 THR A CA 1
ATOM 789 C C . THR A 1 96 ? -3.099 2.320 -5.432 1.00 97.50 96 THR A C 1
ATOM 791 O O . THR A 1 96 ? -2.358 1.525 -6.007 1.00 97.50 96 THR A O 1
ATOM 794 N N . PRO A 1 97 ? -2.860 2.720 -4.173 1.00 97.56 97 PRO A N 1
ATOM 795 C CA . PRO A 1 97 ? -1.770 2.162 -3.390 1.00 97.56 97 PRO A CA 1
ATOM 796 C C . PRO A 1 97 ? -2.121 0.746 -2.926 1.00 97.56 97 PRO A C 1
ATOM 798 O O . PRO A 1 97 ? -3.250 0.478 -2.517 1.00 97.56 97 PRO A O 1
ATOM 801 N N . PHE A 1 98 ? -1.142 -0.149 -2.948 1.00 97.81 98 PHE A N 1
ATOM 802 C CA . PHE A 1 98 ? -1.205 -1.441 -2.278 1.00 97.81 98 PHE A CA 1
ATOM 803 C C . PHE A 1 98 ? 0.108 -1.661 -1.542 1.00 97.81 98 PHE A C 1
ATOM 805 O O . PHE A 1 98 ? 1.166 -1.721 -2.162 1.00 97.81 98 PHE A O 1
ATOM 812 N N . TRP A 1 99 ? 0.054 -1.788 -0.222 1.00 97.56 99 TRP A N 1
ATOM 813 C CA . TRP A 1 99 ? 1.260 -1.968 0.574 1.00 97.56 99 TRP A CA 1
ATOM 814 C C . TRP A 1 99 ? 1.558 -3.452 0.796 1.00 97.56 99 TRP A C 1
ATOM 816 O O . TRP A 1 99 ? 0.669 -4.223 1.149 1.00 97.56 99 TRP A O 1
ATOM 826 N N . ALA A 1 100 ? 2.810 -3.845 0.604 1.00 96.25 100 ALA A N 1
ATOM 827 C CA . ALA A 1 100 ? 3.341 -5.159 0.928 1.00 96.25 100 ALA A CA 1
ATOM 828 C C . ALA A 1 100 ? 4.339 -5.031 2.083 1.00 96.25 100 ALA A C 1
ATOM 830 O O . ALA A 1 100 ? 5.230 -4.179 2.033 1.00 96.25 100 ALA A O 1
ATOM 831 N N . VAL A 1 101 ? 4.263 -5.901 3.096 1.00 93.56 101 VAL A N 1
ATOM 832 C CA . VAL A 1 101 ? 5.170 -5.774 4.252 1.00 93.56 101 VAL A CA 1
ATOM 833 C C . VAL A 1 101 ? 6.636 -5.941 3.847 1.00 93.56 101 VAL A C 1
ATOM 835 O O . VAL A 1 101 ? 7.485 -5.196 4.316 1.00 93.56 101 VAL A O 1
ATOM 838 N N . PHE A 1 102 ? 6.931 -6.864 2.926 1.00 93.88 102 PHE A N 1
ATOM 839 C CA . PHE A 1 102 ? 8.263 -7.101 2.365 1.00 93.88 102 PHE A CA 1
ATOM 840 C C . PHE A 1 102 ? 8.166 -7.738 0.971 1.00 93.88 102 PHE A C 1
ATOM 842 O O . PHE A 1 102 ? 7.119 -8.236 0.563 1.00 93.88 102 PHE A O 1
ATOM 849 N N . SER A 1 103 ? 9.298 -7.819 0.267 1.00 94.56 103 SER A N 1
ATOM 850 C CA . SER A 1 103 ? 9.450 -8.538 -1.009 1.00 94.56 103 SER A CA 1
ATOM 851 C C . SER A 1 103 ? 9.474 -10.072 -0.835 1.00 94.56 103 SER A C 1
ATOM 853 O O . SER A 1 103 ? 10.384 -10.759 -1.301 1.00 94.56 103 SER A O 1
ATOM 855 N N . ILE A 1 104 ? 8.501 -10.627 -0.110 1.00 95.25 104 ILE A N 1
ATOM 856 C CA . ILE A 1 104 ? 8.411 -12.048 0.261 1.00 95.25 104 ILE A CA 1
ATOM 857 C C . ILE A 1 104 ? 7.224 -12.741 -0.415 1.00 95.25 104 ILE A C 1
ATOM 859 O O . ILE A 1 104 ? 6.245 -12.102 -0.800 1.00 95.25 104 ILE A O 1
ATOM 863 N N . LYS A 1 105 ? 7.284 -14.072 -0.521 1.00 95.94 105 LYS A N 1
ATOM 864 C CA . LYS A 1 105 ? 6.246 -14.887 -1.177 1.00 95.94 105 LYS A CA 1
ATOM 865 C C . LYS A 1 105 ? 4.841 -14.692 -0.590 1.00 95.94 105 LYS A C 1
ATOM 867 O O . LYS A 1 105 ? 3.908 -14.563 -1.377 1.00 95.94 105 LYS A O 1
ATOM 872 N N . PRO A 1 106 ? 4.647 -14.604 0.742 1.00 95.38 106 PRO A N 1
ATOM 873 C CA . PRO A 1 106 ? 3.323 -14.325 1.296 1.00 95.38 106 PRO A CA 1
ATOM 874 C C . PRO A 1 106 ? 2.724 -12.982 0.854 1.00 95.38 106 PRO A C 1
ATOM 876 O O . PRO A 1 106 ? 1.515 -12.906 0.666 1.00 95.38 106 PRO A O 1
ATOM 879 N N . SER A 1 107 ? 3.537 -11.936 0.679 1.00 97.00 107 SER A N 1
ATOM 880 C CA . SER A 1 107 ? 3.060 -10.631 0.195 1.00 97.00 107 SER A CA 1
ATOM 881 C C . SER A 1 107 ? 2.759 -10.654 -1.304 1.00 97.00 107 SER A C 1
ATOM 883 O O . SER A 1 107 ? 1.755 -10.106 -1.754 1.00 97.00 107 SER A O 1
ATOM 885 N N . LEU A 1 108 ? 3.576 -11.371 -2.087 1.00 97.12 108 LEU A N 1
ATOM 886 C CA . LEU A 1 108 ? 3.303 -11.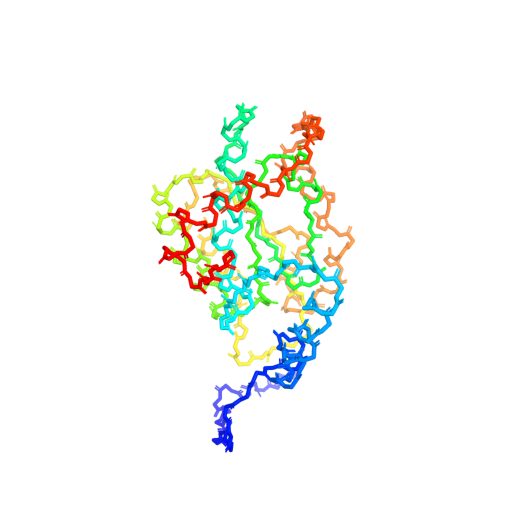614 -3.505 1.00 97.12 108 LEU A CA 1
ATOM 887 C C . LEU A 1 108 ? 1.940 -12.297 -3.704 1.00 97.12 108 LEU A C 1
ATOM 889 O O . LEU A 1 108 ? 1.157 -11.884 -4.560 1.00 97.12 108 LEU A O 1
ATOM 893 N N . GLU A 1 109 ? 1.642 -13.330 -2.911 1.00 97.19 109 GLU A N 1
ATOM 894 C CA . GLU A 1 109 ? 0.371 -14.052 -3.020 1.00 97.19 109 GLU A CA 1
ATOM 895 C C . GLU A 1 109 ? -0.824 -13.218 -2.547 1.00 97.19 109 GLU A C 1
ATOM 897 O O . GLU A 1 109 ? -1.857 -13.236 -3.213 1.00 97.19 109 GLU A O 1
ATOM 902 N N . ARG A 1 110 ? -0.685 -12.405 -1.492 1.00 97.12 110 ARG A N 1
ATOM 903 C CA . ARG A 1 110 ? -1.737 -11.456 -1.083 1.00 97.12 110 ARG A CA 1
ATOM 904 C C . ARG A 1 110 ? -2.074 -10.457 -2.186 1.00 97.12 110 ARG A C 1
ATOM 906 O O . ARG A 1 110 ? -3.248 -10.252 -2.497 1.00 97.12 110 ARG A O 1
ATOM 913 N N . LEU A 1 111 ? -1.059 -9.876 -2.827 1.00 97.44 111 LEU A N 1
ATOM 914 C CA . LEU A 1 111 ? -1.281 -9.004 -3.977 1.00 97.44 111 LEU A CA 1
ATOM 915 C C . LEU A 1 111 ? -1.953 -9.764 -5.129 1.00 97.44 111 LEU A C 1
ATOM 917 O O . LEU A 1 111 ? -2.883 -9.251 -5.749 1.00 97.44 111 LEU A O 1
ATOM 921 N N . ARG A 1 112 ? -1.522 -10.999 -5.415 1.00 97.06 112 ARG A N 1
ATOM 922 C CA . ARG A 1 112 ? -2.143 -11.846 -6.445 1.00 97.06 112 ARG A CA 1
ATOM 923 C C . ARG A 1 112 ? -3.626 -12.086 -6.165 1.00 97.06 112 ARG A C 1
ATOM 925 O O . ARG A 1 112 ? -4.435 -12.007 -7.087 1.00 97.06 112 ARG A O 1
ATOM 932 N N . GLU A 1 113 ? -3.987 -12.392 -4.924 1.00 96.62 113 GLU A N 1
ATOM 933 C CA . GLU A 1 113 ? -5.378 -12.575 -4.498 1.00 96.62 113 GLU A CA 1
ATOM 934 C C . GLU A 1 113 ? -6.198 -11.298 -4.710 1.00 96.62 113 GLU A C 1
ATOM 936 O O . GLU A 1 113 ? -7.269 -11.358 -5.319 1.00 96.62 113 GLU A O 1
ATOM 941 N N . TYR A 1 114 ? -5.663 -10.139 -4.314 1.00 96.94 114 TYR A N 1
ATOM 942 C CA . TYR A 1 114 ? -6.315 -8.847 -4.531 1.00 96.94 114 TYR A CA 1
ATOM 943 C C . TYR A 1 114 ? -6.524 -8.533 -6.022 1.00 96.94 114 TYR A C 1
ATOM 945 O O . TYR A 1 114 ? -7.632 -8.195 -6.444 1.00 96.94 114 TYR A O 1
ATOM 953 N N . LEU A 1 115 ? -5.494 -8.710 -6.857 1.00 95.81 115 LEU A N 1
ATOM 954 C CA . LEU A 1 115 ? -5.586 -8.465 -8.301 1.00 95.81 115 LEU A CA 1
ATOM 955 C C . LEU A 1 115 ? -6.602 -9.395 -8.986 1.00 95.81 115 LEU A C 1
ATOM 957 O O . LEU A 1 115 ? -7.310 -8.961 -9.898 1.00 95.81 115 LEU A O 1
ATOM 961 N N . LYS A 1 116 ? -6.713 -10.654 -8.538 1.00 95.38 116 LYS A N 1
ATOM 962 C CA . LYS A 1 116 ? -7.745 -11.592 -9.012 1.00 95.38 116 LYS A CA 1
ATOM 963 C C . LYS A 1 116 ? -9.151 -11.136 -8.627 1.00 95.38 116 LYS A C 1
ATOM 965 O O . LYS A 1 116 ? -10.031 -11.144 -9.487 1.00 95.38 116 LYS A O 1
ATOM 970 N N . ALA A 1 117 ? -9.352 -10.724 -7.374 1.00 94.81 117 ALA A N 1
ATOM 971 C CA . ALA A 1 117 ? -10.633 -10.201 -6.892 1.00 94.81 117 ALA A CA 1
ATOM 972 C C . ALA A 1 117 ? -11.058 -8.925 -7.642 1.00 94.81 117 ALA A C 1
ATOM 974 O O . ALA A 1 117 ? -12.241 -8.689 -7.864 1.00 94.81 117 ALA A O 1
ATOM 975 N N . CYS A 1 118 ? -10.090 -8.142 -8.122 1.00 93.50 118 CYS A N 1
ATOM 976 C CA . CYS A 1 118 ? -10.333 -6.956 -8.939 1.00 93.50 118 CYS A CA 1
ATOM 977 C C . CYS A 1 118 ? -10.758 -7.252 -10.391 1.00 93.50 118 CYS A C 1
ATOM 979 O O . CYS A 1 118 ? -11.009 -6.305 -11.136 1.00 93.50 118 CYS A O 1
ATOM 981 N N . HIS A 1 119 ? -10.810 -8.517 -10.828 1.00 88.06 119 HIS A N 1
ATOM 982 C CA . HIS A 1 119 ? -11.305 -8.943 -12.148 1.00 88.06 119 HIS A CA 1
ATOM 983 C C . HIS A 1 119 ? -10.754 -8.146 -13.353 1.00 88.06 119 HIS A C 1
ATOM 985 O O . HIS A 1 119 ? -11.477 -7.854 -14.304 1.00 88.06 119 HIS A O 1
ATOM 991 N N . GLY A 1 120 ? -9.463 -7.792 -13.334 1.00 84.88 120 GLY A N 1
ATOM 992 C CA . GLY A 1 120 ? -8.825 -7.054 -14.434 1.00 84.88 120 GLY A CA 1
ATOM 993 C C . GLY A 1 120 ? -9.141 -5.555 -14.467 1.00 84.88 120 GLY A C 1
ATOM 994 O O . GLY A 1 120 ? -8.991 -4.924 -15.512 1.00 84.88 120 GLY A O 1
ATOM 995 N N . ALA A 1 121 ? -9.557 -4.969 -13.339 1.00 89.44 121 ALA A N 1
ATOM 996 C CA . ALA A 1 121 ? -9.794 -3.528 -13.221 1.00 89.44 121 ALA A CA 1
ATOM 997 C C . ALA A 1 121 ? -8.549 -2.669 -13.510 1.00 89.44 121 ALA A C 1
ATOM 999 O O . ALA A 1 121 ? -8.680 -1.508 -13.895 1.00 89.44 121 ALA A O 1
ATOM 1000 N N . PHE A 1 122 ? -7.348 -3.228 -13.343 1.00 92.94 122 PHE A N 1
ATOM 1001 C CA . PHE A 1 122 ? -6.103 -2.507 -13.566 1.00 92.94 122 PHE A CA 1
ATOM 1002 C C . PHE A 1 122 ? -5.503 -2.777 -14.947 1.00 92.94 122 PHE A C 1
ATOM 1004 O O . PHE A 1 122 ? -5.415 -3.907 -15.426 1.00 92.94 122 PHE A O 1
ATOM 1011 N N . ARG A 1 123 ? -5.029 -1.704 -15.574 1.00 90.56 123 ARG A N 1
ATOM 1012 C CA . ARG A 1 123 ? -4.328 -1.694 -16.858 1.00 90.56 123 ARG A CA 1
ATOM 1013 C C . ARG A 1 123 ? -2.826 -1.511 -16.706 1.00 90.56 123 ARG A C 1
ATOM 1015 O O . ARG A 1 123 ? -2.103 -2.022 -17.557 1.00 90.56 123 ARG A O 1
ATOM 1022 N N . ASN A 1 124 ? -2.390 -0.786 -15.674 1.00 91.81 124 ASN A N 1
ATOM 1023 C CA . ASN A 1 124 ? -0.981 -0.498 -15.397 1.00 91.81 124 ASN A CA 1
ATOM 1024 C C . ASN A 1 124 ? -0.629 -0.895 -13.956 1.00 91.81 124 ASN A C 1
ATOM 1026 O O . ASN A 1 124 ? -1.421 -0.646 -13.042 1.00 91.81 124 ASN A O 1
ATOM 1030 N N . GLY A 1 125 ? 0.556 -1.474 -13.766 1.00 93.56 125 GLY A N 1
ATOM 1031 C CA . GLY A 1 125 ? 1.066 -1.886 -12.461 1.00 93.56 125 GLY A CA 1
ATOM 1032 C C . GLY A 1 125 ? 2.484 -1.379 -12.231 1.00 93.56 125 GLY A C 1
ATOM 1033 O O . GLY A 1 125 ? 3.412 -1.740 -12.950 1.00 93.56 125 GLY A O 1
AT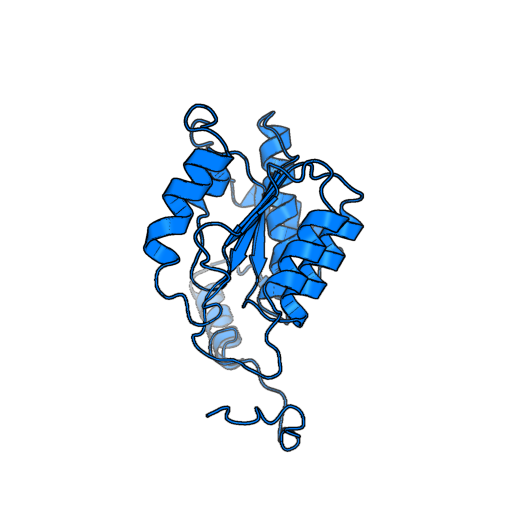OM 1034 N N . PHE A 1 126 ? 2.658 -0.559 -11.205 1.00 94.94 126 P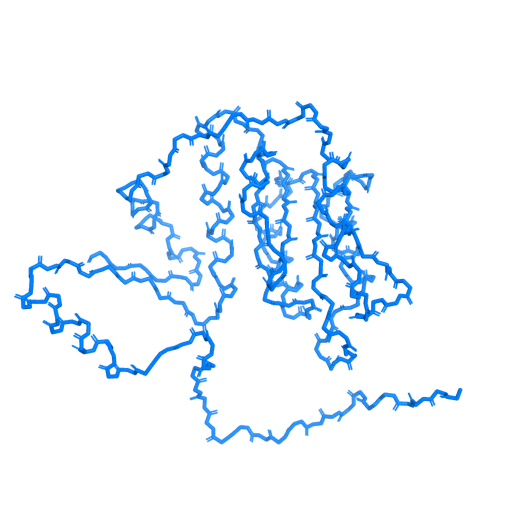HE A N 1
ATOM 1035 C CA . PHE A 1 126 ? 3.954 -0.041 -10.786 1.00 94.94 126 PHE A CA 1
ATOM 1036 C C . PHE A 1 126 ? 4.332 -0.683 -9.458 1.00 94.94 126 PHE A C 1
ATOM 1038 O O . PHE A 1 126 ? 3.486 -0.786 -8.578 1.00 94.94 126 PHE A O 1
ATOM 1045 N N . MET A 1 127 ? 5.570 -1.133 -9.302 1.00 95.56 127 MET A N 1
ATOM 1046 C CA . MET A 1 127 ? 6.019 -1.842 -8.104 1.00 95.56 127 MET A CA 1
ATOM 1047 C C . MET A 1 127 ? 7.328 -1.254 -7.596 1.00 95.56 127 MET A C 1
ATOM 1049 O O . MET A 1 127 ? 8.289 -1.145 -8.351 1.00 95.56 127 MET A O 1
ATOM 1053 N N . ILE A 1 128 ? 7.386 -0.938 -6.307 1.00 94.50 128 ILE A N 1
ATOM 1054 C CA . ILE A 1 128 ? 8.607 -0.557 -5.601 1.00 94.50 128 ILE A CA 1
ATOM 1055 C C . ILE A 1 128 ? 8.901 -1.663 -4.587 1.00 94.50 128 ILE A C 1
ATOM 1057 O O . ILE A 1 128 ? 8.143 -1.862 -3.640 1.00 94.50 128 ILE A O 1
ATOM 1061 N N . LEU A 1 129 ? 9.986 -2.413 -4.796 1.00 94.19 129 LEU A N 1
ATOM 1062 C CA . LEU A 1 129 ? 10.349 -3.544 -3.939 1.00 94.19 129 LEU A CA 1
ATOM 1063 C C . LEU A 1 129 ? 11.452 -3.148 -2.960 1.00 94.19 129 LEU A C 1
ATOM 1065 O O . LEU A 1 129 ? 12.542 -2.737 -3.365 1.00 94.19 129 LEU A O 1
ATOM 1069 N N . PHE A 1 130 ? 11.200 -3.325 -1.663 1.00 93.81 130 PHE A N 1
ATOM 1070 C CA . PHE A 1 130 ? 12.228 -3.117 -0.654 1.00 93.81 130 PHE A CA 1
ATOM 1071 C C . PHE A 1 130 ? 13.305 -4.203 -0.765 1.00 93.81 130 PHE A C 1
ATOM 1073 O O . PHE A 1 130 ? 13.014 -5.402 -0.854 1.00 93.81 130 PHE A O 1
ATOM 1080 N N . CYS A 1 131 ? 14.563 -3.768 -0.731 1.00 93.31 131 CYS A N 1
ATOM 1081 C CA . CYS A 1 131 ? 15.742 -4.616 -0.827 1.00 93.31 131 CYS A CA 1
ATOM 1082 C C . CYS A 1 131 ? 16.331 -4.864 0.566 1.00 93.31 131 CYS A C 1
ATOM 1084 O O . CYS A 1 131 ? 17.035 -4.022 1.120 1.00 93.31 131 CYS A O 1
ATOM 1086 N N . SER A 1 132 ? 16.045 -6.037 1.138 1.00 91.12 132 SER A N 1
ATOM 1087 C CA . SER A 1 132 ? 16.469 -6.413 2.497 1.00 91.12 132 SER A CA 1
ATOM 1088 C C . SER A 1 132 ? 17.963 -6.726 2.632 1.00 91.12 132 SER A C 1
ATOM 1090 O O . SER A 1 132 ? 18.465 -6.904 3.739 1.00 91.12 132 SER A O 1
ATOM 1092 N N . GLY A 1 133 ? 18.687 -6.860 1.520 1.00 92.75 133 GLY A N 1
ATOM 1093 C CA . GLY A 1 133 ? 20.094 -7.256 1.500 1.00 92.75 133 GLY A CA 1
ATOM 1094 C C . GLY A 1 133 ? 20.347 -8.757 1.651 1.00 92.75 133 GLY A C 1
ATOM 1095 O O . GLY A 1 133 ? 21.498 -9.200 1.557 1.00 92.75 133 GLY A O 1
ATOM 1096 N N . VAL A 1 134 ? 19.307 -9.565 1.876 1.00 89.56 134 VAL A N 1
ATOM 1097 C CA . VAL A 1 134 ? 19.459 -10.970 2.273 1.00 89.56 134 VAL A CA 1
ATOM 1098 C C . VAL A 1 134 ? 18.595 -11.917 1.446 1.00 89.56 134 VAL A C 1
ATOM 1100 O O . VAL A 1 134 ? 17.406 -11.696 1.244 1.00 89.56 134 VAL A O 1
ATOM 1103 N N . ASN A 1 135 ? 19.198 -13.029 1.017 1.00 88.50 135 ASN A N 1
ATOM 1104 C CA . ASN A 1 135 ? 18.479 -14.155 0.420 1.00 88.50 135 ASN A CA 1
ATOM 1105 C C . ASN A 1 135 ? 17.851 -14.992 1.540 1.00 88.50 135 ASN A C 1
ATOM 1107 O O . ASN A 1 135 ? 18.460 -15.951 2.017 1.00 88.50 135 ASN A O 1
ATOM 1111 N N . SER A 1 136 ? 16.674 -14.579 2.011 1.00 85.94 136 SER A N 1
ATOM 1112 C CA . SER A 1 136 ? 15.913 -15.306 3.031 1.00 85.94 136 SER A CA 1
ATOM 1113 C C . SER A 1 136 ? 15.089 -16.442 2.410 1.00 85.94 136 SER A C 1
ATOM 1115 O O . SER A 1 136 ? 14.759 -16.413 1.227 1.00 85.94 136 SER A O 1
ATOM 1117 N N . VAL A 1 137 ? 14.720 -17.446 3.215 1.00 85.62 137 VAL A N 1
ATOM 1118 C CA . VAL A 1 137 ? 13.916 -18.606 2.764 1.00 85.62 137 VAL A CA 1
ATOM 1119 C C . VAL A 1 137 ? 12.558 -18.180 2.178 1.00 85.62 137 VAL A C 1
ATOM 1121 O O . VAL A 1 137 ? 12.051 -18.818 1.259 1.00 85.62 137 VAL A O 1
ATOM 1124 N N . GLY A 1 138 ? 11.978 -17.090 2.691 1.00 89.44 138 GLY A N 1
ATOM 1125 C CA . GLY A 1 138 ? 10.684 -16.559 2.254 1.00 89.44 138 GLY A CA 1
ATOM 1126 C C . GLY A 1 138 ? 10.750 -15.514 1.138 1.00 89.44 138 GLY A C 1
ATOM 1127 O O . GLY A 1 138 ? 9.696 -15.023 0.737 1.00 89.44 138 GLY A O 1
ATOM 1128 N N . LEU A 1 139 ? 11.943 -15.148 0.654 1.00 94.50 139 LEU A N 1
ATOM 1129 C CA . LEU A 1 139 ? 12.110 -14.131 -0.386 1.00 94.50 139 LEU A CA 1
ATOM 1130 C C . LEU A 1 139 ? 11.372 -14.539 -1.671 1.00 94.50 139 LEU A C 1
ATOM 1132 O O . LEU A 1 139 ? 11.510 -15.674 -2.132 1.00 94.50 139 LEU A O 1
ATOM 1136 N N . ALA A 1 140 ? 10.615 -13.604 -2.248 1.00 95.56 140 ALA A N 1
ATOM 1137 C CA . ALA A 1 140 ? 10.097 -13.727 -3.605 1.00 95.56 140 ALA A CA 1
ATOM 1138 C C . ALA A 1 140 ? 11.107 -13.112 -4.580 1.00 95.56 140 ALA A C 1
ATOM 1140 O O . ALA A 1 140 ? 11.547 -11.974 -4.395 1.00 95.56 140 ALA A O 1
ATOM 1141 N N . GLY A 1 141 ? 11.496 -13.875 -5.598 1.00 92.62 141 GLY A N 1
ATOM 1142 C CA . GLY A 1 141 ? 12.442 -13.432 -6.615 1.00 92.62 141 GLY A CA 1
ATOM 1143 C C . GLY A 1 141 ? 11.854 -12.362 -7.534 1.00 92.62 141 GLY A C 1
ATOM 1144 O O . GLY A 1 141 ? 10.642 -12.283 -7.724 1.00 92.62 141 GLY A O 1
ATOM 1145 N N . VAL A 1 142 ? 12.729 -11.569 -8.157 1.00 92.81 142 VAL A N 1
ATOM 1146 C CA . VAL A 1 142 ? 12.363 -10.545 -9.155 1.00 92.81 142 VAL A CA 1
ATOM 1147 C C . VAL A 1 142 ? 11.461 -11.123 -10.250 1.00 92.81 142 VAL A C 1
ATOM 1149 O O . VAL A 1 142 ? 10.432 -10.535 -10.576 1.00 92.81 142 VAL A O 1
ATOM 1152 N N . ASP A 1 143 ? 11.800 -12.305 -10.768 1.00 92.69 143 ASP A N 1
ATOM 1153 C CA . ASP A 1 143 ? 11.025 -12.971 -11.820 1.00 92.69 143 ASP A CA 1
ATOM 1154 C C . ASP A 1 143 ? 9.608 -13.354 -11.369 1.00 92.69 143 ASP A C 1
ATOM 1156 O O . ASP A 1 143 ? 8.679 -13.333 -12.174 1.00 92.69 143 ASP A O 1
ATOM 1160 N N . GLU A 1 144 ? 9.406 -13.660 -10.082 1.00 95.00 144 GLU A N 1
ATOM 1161 C CA . GLU A 1 144 ? 8.078 -13.968 -9.536 1.00 95.00 144 GLU A CA 1
ATOM 1162 C C . GLU A 1 144 ? 7.195 -12.708 -9.507 1.00 95.00 144 GLU A C 1
ATOM 1164 O O . GLU A 1 144 ? 6.027 -12.759 -9.908 1.00 95.00 144 GLU A O 1
ATOM 1169 N N . TRP A 1 145 ? 7.763 -11.560 -9.116 1.00 94.81 145 TRP A N 1
ATOM 1170 C CA . TRP A 1 145 ? 7.084 -10.259 -9.161 1.00 94.81 145 TRP A CA 1
ATOM 1171 C C . TRP A 1 145 ? 6.778 -9.818 -10.598 1.00 94.81 145 TRP A C 1
ATOM 1173 O O . TRP A 1 145 ? 5.651 -9.421 -10.900 1.00 94.81 145 TRP A O 1
ATOM 1183 N N . LYS A 1 146 ? 7.741 -9.957 -11.517 1.00 91.44 146 LYS A N 1
ATOM 1184 C CA . LYS A 1 146 ? 7.536 -9.658 -12.946 1.00 91.44 146 LYS A CA 1
ATOM 1185 C C . LYS A 1 146 ? 6.484 -10.569 -13.566 1.00 91.44 146 LYS A C 1
ATOM 1187 O O . LYS A 1 146 ? 5.612 -10.092 -14.285 1.00 91.44 146 LYS A O 1
ATOM 1192 N N . GLY A 1 147 ? 6.498 -11.857 -13.228 1.00 92.38 147 GLY A N 1
ATOM 1193 C CA . GLY A 1 147 ? 5.479 -12.807 -13.665 1.00 92.38 147 GLY A CA 1
ATOM 1194 C C . GLY A 1 147 ? 4.074 -12.438 -13.178 1.00 92.38 147 GLY A C 1
ATOM 1195 O O . GLY A 1 147 ? 3.093 -12.636 -13.901 1.00 92.38 147 GLY A O 1
ATOM 1196 N N . LEU A 1 148 ? 3.946 -11.854 -11.981 1.00 92.75 148 LEU A N 1
ATOM 1197 C CA . LEU A 1 148 ? 2.669 -11.323 -11.505 1.00 92.75 148 LEU A CA 1
ATOM 1198 C C . LEU A 1 148 ? 2.195 -10.140 -12.362 1.00 92.75 148 LEU A C 1
ATOM 1200 O O . LEU A 1 148 ? 1.043 -10.142 -12.802 1.00 92.75 148 LEU A O 1
ATOM 1204 N N . LEU A 1 149 ? 3.080 -9.180 -12.647 1.00 88.25 149 LEU A N 1
ATOM 1205 C CA . LEU A 1 149 ? 2.769 -8.050 -13.523 1.00 88.25 149 LEU A CA 1
ATOM 1206 C C . LEU A 1 149 ? 2.370 -8.508 -14.938 1.00 88.25 149 LEU A C 1
ATOM 1208 O O . LEU A 1 149 ? 1.354 -8.087 -15.487 1.00 88.25 149 LEU A O 1
ATOM 1212 N N . ASP A 1 150 ? 3.129 -9.426 -15.526 1.00 87.12 150 ASP A N 1
ATOM 1213 C CA . ASP A 1 150 ? 2.867 -9.923 -16.878 1.00 87.12 150 ASP A CA 1
ATOM 1214 C C . ASP A 1 150 ? 1.555 -10.706 -16.998 1.00 87.12 150 ASP A C 1
ATOM 1216 O O . ASP A 1 150 ? 0.962 -10.746 -18.077 1.00 87.12 150 ASP A O 1
ATOM 1220 N N . SER A 1 151 ? 1.106 -11.340 -15.911 1.00 88.12 151 SER A N 1
ATOM 1221 C CA . SER A 1 151 ? -0.116 -12.153 -15.904 1.00 88.12 151 SER A CA 1
ATOM 1222 C C . SER A 1 151 ? -1.391 -11.360 -15.622 1.00 88.12 151 SER A C 1
ATOM 1224 O O . SER A 1 151 ? -2.457 -11.787 -16.061 1.00 88.12 151 SER A O 1
ATOM 1226 N N . HIS A 1 152 ? -1.309 -10.232 -14.910 1.00 87.69 152 HIS A N 1
ATOM 1227 C CA . HIS A 1 152 ? -2.495 -9.483 -14.469 1.00 87.69 152 HIS A CA 1
ATOM 1228 C C . HIS A 1 152 ? -2.719 -8.168 -15.216 1.00 87.69 152 HIS A C 1
ATOM 1230 O O . HIS A 1 152 ? -3.825 -7.633 -15.153 1.00 87.69 152 HIS A O 1
ATOM 1236 N N . PHE A 1 153 ? -1.722 -7.657 -15.945 1.00 86.62 153 PHE A N 1
ATOM 1237 C CA . PHE A 1 153 ? -1.824 -6.357 -16.601 1.00 86.62 153 PHE A CA 1
ATOM 1238 C C . PHE A 1 153 ? -1.590 -6.476 -18.115 1.00 86.62 153 PHE A C 1
ATOM 1240 O O . PHE A 1 153 ? -0.544 -6.958 -18.552 1.00 86.62 153 PHE A O 1
ATOM 1247 N N . PRO A 1 154 ? -2.525 -5.991 -18.951 1.00 77.88 154 PRO A N 1
ATOM 1248 C CA . PRO A 1 154 ? -2.452 -6.154 -20.402 1.00 77.88 154 PRO A CA 1
ATOM 1249 C C . PRO A 1 154 ? -1.364 -5.296 -21.070 1.00 77.88 154 PRO A C 1
ATOM 1251 O O . PRO A 1 154 ? -0.967 -5.582 -22.198 1.00 77.88 154 PRO A O 1
ATOM 1254 N N . ARG A 1 155 ? -0.894 -4.221 -20.419 1.00 75.31 155 ARG A N 1
ATOM 1255 C CA . ARG A 1 155 ? 0.066 -3.258 -20.986 1.00 75.31 155 ARG A CA 1
ATOM 1256 C C . ARG A 1 155 ? 1.461 -3.457 -20.404 1.00 75.31 155 ARG A C 1
ATOM 1258 O O . ARG A 1 155 ? 1.894 -2.694 -19.549 1.00 75.31 155 ARG A O 1
ATOM 1265 N N . LYS A 1 156 ? 2.187 -4.439 -20.939 1.00 65.50 156 LYS A N 1
ATOM 1266 C CA . LYS A 1 156 ? 3.540 -4.801 -20.477 1.00 65.50 156 LYS A CA 1
ATOM 1267 C C . LYS A 1 156 ? 4.527 -3.629 -20.415 1.00 65.50 156 LYS A C 1
ATOM 1269 O O . LYS A 1 156 ? 5.358 -3.582 -19.522 1.00 65.50 156 LYS A O 1
ATOM 1274 N N . GLU A 1 157 ? 4.402 -2.644 -21.303 1.00 62.62 157 GLU A N 1
ATOM 1275 C CA . GLU A 1 157 ? 5.274 -1.454 -21.317 1.00 62.62 157 GLU A CA 1
ATOM 1276 C C . GLU A 1 157 ? 5.079 -0.512 -20.115 1.00 62.62 157 GLU A C 1
ATOM 1278 O O . GLU A 1 157 ? 5.891 0.382 -19.893 1.00 62.62 157 GLU A O 1
ATOM 1283 N N . ARG A 1 158 ? 4.003 -0.692 -19.340 1.00 63.53 158 ARG A N 1
ATOM 1284 C CA . ARG A 1 158 ? 3.692 0.090 -18.131 1.00 63.53 158 ARG A CA 1
ATOM 1285 C C . ARG A 1 158 ? 3.673 -0.768 -16.865 1.00 63.53 158 ARG A C 1
ATOM 1287 O O . ARG A 1 158 ? 3.081 -0.373 -15.866 1.00 63.53 158 ARG A O 1
ATOM 1294 N N . ASN A 1 159 ? 4.325 -1.924 -16.932 1.00 69.50 159 ASN A N 1
ATOM 1295 C CA . ASN A 1 159 ? 4.487 -2.864 -15.837 1.00 69.50 159 ASN A CA 1
ATOM 1296 C C . ASN A 1 159 ? 5.934 -2.818 -15.358 1.00 69.50 159 ASN A C 1
ATOM 1298 O O . ASN A 1 159 ? 6.800 -3.458 -15.952 1.00 69.50 159 ASN A O 1
ATOM 1302 N N . LEU A 1 160 ? 6.213 -2.020 -14.333 1.00 78.62 160 LEU A N 1
ATOM 1303 C CA . LEU A 1 160 ? 7.590 -1.659 -14.007 1.00 78.62 160 LEU A CA 1
ATOM 1304 C C . LEU A 1 160 ? 7.919 -1.960 -12.551 1.00 78.62 160 LEU A C 1
ATOM 1306 O O . LEU A 1 160 ? 7.224 -1.508 -11.640 1.00 78.62 160 LEU A O 1
ATOM 1310 N N . LEU A 1 161 ? 9.023 -2.680 -12.358 1.00 89.75 161 LEU A N 1
ATOM 1311 C CA . LEU A 1 161 ? 9.786 -2.628 -11.119 1.00 89.75 161 LEU A CA 1
ATOM 1312 C C . LEU A 1 161 ? 10.570 -1.315 -11.126 1.00 89.75 161 LEU A C 1
ATOM 1314 O O . LEU A 1 161 ? 11.480 -1.136 -11.930 1.00 89.75 161 LEU A O 1
ATOM 1318 N N . LEU A 1 162 ? 10.170 -0.384 -10.271 1.00 92.12 162 LEU A N 1
ATOM 1319 C CA . LEU A 1 162 ? 10.687 0.975 -10.244 1.00 92.12 162 LEU A CA 1
ATOM 1320 C C . LEU A 1 162 ? 11.937 1.056 -9.367 1.00 92.12 162 LEU A C 1
ATOM 1322 O O . LEU A 1 162 ? 11.893 0.815 -8.161 1.00 92.12 162 LEU A O 1
ATOM 1326 N N . GLY A 1 163 ? 13.054 1.434 -9.975 1.00 90.12 163 GLY A N 1
ATOM 1327 C CA . GLY A 1 163 ? 14.322 1.733 -9.321 1.00 90.12 163 GLY A CA 1
ATOM 1328 C C . GLY A 1 163 ? 15.148 0.517 -8.911 1.00 90.12 163 GLY A C 1
ATOM 1329 O O . GLY A 1 163 ? 16.243 0.707 -8.374 1.00 90.12 163 GLY A O 1
ATOM 1330 N N . VAL A 1 164 ? 14.651 -0.700 -9.155 1.00 92.50 164 VAL A N 1
ATOM 1331 C CA . VAL A 1 164 ? 15.292 -1.965 -8.768 1.00 92.50 164 VAL A CA 1
ATOM 1332 C C . VAL A 1 164 ? 16.267 -2.431 -9.846 1.00 92.50 164 VAL A C 1
ATOM 1334 O O . VAL A 1 164 ? 15.875 -2.738 -10.969 1.00 92.50 164 VAL A O 1
ATOM 1337 N N . ASP A 1 165 ? 17.540 -2.558 -9.484 1.00 92.94 165 ASP A N 1
ATOM 1338 C CA . ASP A 1 165 ? 18.537 -3.296 -10.251 1.00 92.94 165 ASP A CA 1
ATOM 1339 C C . ASP A 1 165 ? 18.347 -4.802 -10.018 1.00 92.94 165 ASP A C 1
ATOM 1341 O O . ASP A 1 165 ? 18.768 -5.385 -9.011 1.00 92.94 165 ASP A O 1
ATOM 1345 N N . GLU A 1 166 ? 17.687 -5.434 -10.987 1.00 92.25 166 GLU A N 1
ATOM 1346 C CA . GLU A 1 166 ? 17.356 -6.858 -10.985 1.00 92.25 166 GLU A CA 1
ATOM 1347 C C . GLU A 1 166 ? 18.589 -7.763 -10.823 1.00 92.25 166 GLU A C 1
ATOM 1349 O O . GLU A 1 166 ? 18.480 -8.853 -10.263 1.00 92.25 166 GLU A O 1
ATOM 1354 N N . SER A 1 167 ? 19.769 -7.319 -11.275 1.00 92.75 167 SER A N 1
ATOM 1355 C CA . SER A 1 167 ? 20.992 -8.131 -11.261 1.00 92.75 167 SER A CA 1
ATOM 1356 C C . SER A 1 167 ? 21.608 -8.278 -9.868 1.00 92.75 167 SER A C 1
ATOM 1358 O O . SER A 1 167 ? 22.384 -9.208 -9.623 1.00 92.75 167 SER A O 1
ATOM 1360 N N . VAL A 1 168 ? 21.254 -7.380 -8.944 1.00 93.94 168 VAL A N 1
ATOM 1361 C CA . VAL A 1 168 ? 21.784 -7.353 -7.573 1.00 93.94 168 VAL A CA 1
ATOM 1362 C C . VAL A 1 168 ? 20.703 -7.467 -6.500 1.00 93.94 168 VAL A C 1
ATOM 1364 O O . VAL A 1 168 ? 21.039 -7.555 -5.317 1.00 93.94 168 VAL A O 1
ATOM 1367 N N . PHE A 1 169 ? 19.420 -7.525 -6.866 1.00 92.50 169 PHE A N 1
ATOM 1368 C CA . PHE A 1 169 ? 18.329 -7.831 -5.937 1.00 92.50 169 PHE A CA 1
ATOM 1369 C C . PHE A 1 169 ? 18.611 -9.128 -5.140 1.00 92.50 169 PHE A C 1
ATOM 1371 O O . PHE A 1 169 ? 19.115 -10.099 -5.709 1.00 92.50 169 PHE A O 1
ATOM 1378 N N . PRO A 1 170 ? 18.315 -9.196 -3.824 1.00 94.50 170 PRO A N 1
ATOM 1379 C CA . PRO A 1 170 ? 17.660 -8.203 -2.960 1.00 94.50 170 PRO A CA 1
ATOM 1380 C C . PRO A 1 170 ? 18.637 -7.220 -2.291 1.00 94.50 170 PRO A C 1
ATOM 1382 O O . PRO A 1 170 ? 18.314 -6.651 -1.253 1.00 94.50 170 PRO A O 1
ATOM 1385 N N . LYS A 1 171 ? 19.857 -7.054 -2.814 1.00 95.94 171 LYS A N 1
ATOM 1386 C CA . LYS A 1 171 ? 20.927 -6.210 -2.239 1.00 95.94 171 LYS A CA 1
ATOM 1387 C C . LYS A 1 171 ? 21.033 -4.837 -2.885 1.00 95.94 171 LYS A C 1
ATOM 1389 O O . LYS A 1 171 ? 22.032 -4.142 -2.701 1.00 95.94 171 LYS A O 1
ATOM 1394 N N . ASP A 1 172 ? 20.020 -4.452 -3.642 1.00 94.44 172 ASP A N 1
ATOM 1395 C CA . ASP A 1 172 ? 20.004 -3.164 -4.297 1.00 94.44 172 ASP A CA 1
ATOM 1396 C C . ASP A 1 172 ? 19.633 -2.034 -3.324 1.00 94.44 172 ASP A C 1
ATOM 1398 O O . ASP A 1 172 ? 18.483 -1.621 -3.200 1.00 94.44 172 ASP A O 1
ATOM 1402 N N . PHE A 1 173 ? 20.628 -1.495 -2.628 1.00 91.62 173 PHE A N 1
ATOM 1403 C CA . PHE A 1 173 ? 20.423 -0.358 -1.726 1.00 91.62 173 PHE A CA 1
ATOM 1404 C C . PHE A 1 173 ? 20.273 0.986 -2.457 1.00 91.62 173 PHE A C 1
ATOM 1406 O O . PHE A 1 173 ? 20.103 2.016 -1.809 1.00 91.62 173 PHE A O 1
ATOM 1413 N N . GLY A 1 174 ? 20.335 0.999 -3.795 1.00 92.88 174 GLY A N 1
ATOM 1414 C CA . GLY A 1 174 ? 20.141 2.204 -4.600 1.00 92.88 174 GLY A CA 1
ATOM 1415 C C . GLY A 1 174 ? 18.676 2.531 -4.902 1.00 92.88 174 GLY A C 1
ATOM 1416 O O . GLY A 1 174 ? 18.402 3.651 -5.337 1.00 92.88 174 GLY A O 1
ATOM 1417 N N . VAL A 1 175 ? 17.741 1.600 -4.647 1.00 92.19 175 VAL A N 1
ATOM 1418 C CA . VAL A 1 175 ? 16.299 1.779 -4.911 1.00 92.19 175 VAL A CA 1
ATOM 1419 C C . VAL A 1 175 ? 15.776 3.117 -4.383 1.00 92.19 175 VAL A C 1
ATOM 1421 O O . VAL A 1 175 ? 15.138 3.821 -5.171 1.00 92.19 175 VAL A O 1
ATOM 1424 N N . PRO A 1 176 ? 16.088 3.551 -3.136 1.00 90.50 176 PRO A N 1
ATOM 1425 C CA . PRO A 1 176 ? 15.532 4.783 -2.586 1.00 90.50 176 PRO A CA 1
ATOM 1426 C C . PRO A 1 176 ? 15.820 6.057 -3.386 1.00 90.50 176 PRO A C 1
ATOM 1428 O O . PRO A 1 176 ? 15.076 7.025 -3.289 1.00 90.50 176 PRO A O 1
ATOM 1431 N N . VAL A 1 177 ? 16.894 6.063 -4.178 1.00 92.56 177 VAL A N 1
ATOM 1432 C CA . VAL A 1 177 ? 17.295 7.211 -5.004 1.00 92.56 177 VAL A CA 1
ATOM 1433 C C . VAL A 1 177 ? 16.633 7.171 -6.388 1.00 92.56 177 VAL A C 1
ATOM 1435 O O . VAL A 1 177 ? 16.511 8.204 -7.044 1.00 92.56 177 VAL A O 1
ATOM 1438 N N . ARG A 1 178 ? 16.207 5.990 -6.855 1.00 93.62 178 ARG A N 1
ATOM 1439 C CA . ARG A 1 178 ? 15.749 5.772 -8.236 1.00 93.62 178 ARG A CA 1
ATOM 1440 C C . ARG A 1 178 ? 14.238 5.645 -8.391 1.00 93.62 178 ARG A C 1
ATOM 1442 O O . ARG A 1 178 ? 13.722 6.020 -9.440 1.00 93.62 178 ARG A O 1
ATOM 1449 N N . TYR A 1 179 ? 13.513 5.155 -7.383 1.00 92.75 179 TYR A N 1
ATOM 1450 C CA . TYR A 1 179 ? 12.099 4.814 -7.580 1.00 92.75 179 TYR A CA 1
ATOM 1451 C C . TYR A 1 179 ? 11.217 6.039 -7.906 1.00 92.75 179 TYR A C 1
ATOM 1453 O O . TYR A 1 179 ? 10.337 5.938 -8.757 1.00 92.75 179 TYR A O 1
ATOM 1461 N N . GLN A 1 180 ? 11.458 7.211 -7.296 1.00 92.06 180 GLN A N 1
ATOM 1462 C CA . GLN A 1 180 ? 10.664 8.425 -7.553 1.00 92.06 180 GLN A CA 1
ATOM 1463 C C . GLN A 1 180 ? 10.796 8.942 -8.996 1.00 92.06 180 GLN A C 1
ATOM 1465 O O . GLN A 1 180 ? 9.763 9.111 -9.655 1.00 92.06 180 GLN A O 1
ATOM 1470 N N . PRO A 1 181 ? 12.012 9.206 -9.528 1.00 92.12 181 PRO A N 1
ATOM 1471 C CA . PRO A 1 181 ? 12.150 9.673 -10.906 1.00 92.12 181 PRO A CA 1
ATOM 1472 C C . PRO A 1 181 ? 11.668 8.631 -11.921 1.00 92.12 181 PRO A C 1
ATOM 1474 O O . PRO A 1 181 ? 11.105 8.996 -12.953 1.00 92.12 181 PRO A O 1
ATOM 1477 N N . GLU A 1 182 ? 11.823 7.337 -11.630 1.00 92.94 182 GLU A N 1
ATOM 1478 C CA . GLU A 1 182 ? 11.283 6.286 -12.492 1.00 92.94 182 GLU A CA 1
ATOM 1479 C C . GLU A 1 182 ? 9.754 6.243 -12.482 1.00 92.94 182 GLU A C 1
ATOM 1481 O O . GLU A 1 182 ? 9.157 6.118 -13.552 1.00 92.94 182 GLU A O 1
ATOM 1486 N N . LEU A 1 183 ? 9.109 6.431 -11.324 1.00 92.56 183 LEU A N 1
ATOM 1487 C CA . LEU A 1 183 ? 7.653 6.554 -11.240 1.00 92.56 183 LEU A CA 1
ATOM 1488 C C . LEU A 1 183 ? 7.153 7.751 -12.058 1.00 92.56 183 LEU A C 1
ATOM 1490 O O . LEU A 1 183 ? 6.223 7.614 -12.852 1.00 92.56 183 LEU A O 1
ATOM 1494 N N . ALA A 1 184 ? 7.792 8.915 -11.902 1.00 91.50 184 ALA A N 1
ATOM 1495 C CA . ALA A 1 184 ? 7.434 10.125 -12.641 1.00 91.50 184 ALA A CA 1
ATOM 1496 C C . ALA A 1 184 ? 7.557 9.920 -14.160 1.00 91.50 184 ALA A C 1
ATOM 1498 O O . ALA A 1 184 ? 6.641 10.262 -14.910 1.00 91.50 184 ALA A O 1
ATOM 1499 N N . LYS A 1 185 ? 8.643 9.284 -14.615 1.00 90.69 185 LYS A N 1
ATOM 1500 C CA . LYS A 1 185 ? 8.843 8.928 -16.026 1.00 90.69 185 LYS A CA 1
ATOM 1501 C C . LYS A 1 185 ? 7.793 7.932 -16.530 1.00 90.69 185 LYS A C 1
ATOM 1503 O O . LYS A 1 185 ? 7.307 8.077 -17.648 1.00 90.69 185 LYS A O 1
ATOM 1508 N N . ALA A 1 186 ? 7.460 6.922 -15.728 1.00 89.81 186 ALA A N 1
ATOM 1509 C CA . ALA A 1 186 ? 6.526 5.861 -16.091 1.00 89.81 186 ALA A CA 1
ATOM 1510 C C . ALA A 1 186 ? 5.083 6.362 -16.246 1.00 89.81 186 ALA A C 1
ATOM 1512 O O . ALA A 1 186 ? 4.375 5.975 -17.180 1.00 89.81 186 ALA A O 1
ATOM 1513 N N . VAL A 1 187 ? 4.649 7.227 -15.329 1.00 89.25 187 VAL A N 1
ATOM 1514 C CA . VAL A 1 187 ? 3.301 7.804 -15.336 1.00 89.25 187 VAL A CA 1
ATOM 1515 C C . VAL A 1 187 ? 3.201 8.973 -16.326 1.00 89.25 187 VAL A C 1
ATOM 1517 O O . VAL A 1 187 ? 2.165 9.142 -16.974 1.00 89.25 187 VAL A O 1
ATOM 1520 N N . GLY A 1 188 ? 4.296 9.715 -16.504 1.00 86.44 188 GLY A N 1
ATOM 1521 C CA . GLY A 1 188 ? 4.383 10.940 -17.293 1.00 86.44 188 GLY A CA 1
ATOM 1522 C C . GLY A 1 188 ? 4.239 12.176 -16.404 1.00 86.44 188 GLY A C 1
ATOM 1523 O O . GLY A 1 188 ? 3.285 12.293 -15.638 1.00 86.44 188 GLY A O 1
ATOM 1524 N N . GLU A 1 189 ? 5.172 13.122 -16.519 1.00 71.56 189 GLU A N 1
ATOM 1525 C CA . GLU A 1 189 ? 5.244 14.303 -15.641 1.00 71.56 189 GLU A CA 1
ATOM 1526 C C . GLU A 1 189 ? 3.988 15.193 -15.708 1.00 71.56 189 GLU A C 1
ATOM 1528 O O . GLU A 1 189 ? 3.606 15.810 -14.716 1.00 71.56 189 GLU A O 1
ATOM 1533 N N . GLU A 1 190 ? 3.292 15.202 -16.848 1.00 74.25 190 GLU A N 1
ATOM 1534 C CA . GLU A 1 190 ? 2.061 15.976 -17.059 1.00 74.25 190 GLU A CA 1
ATOM 1535 C C . GLU A 1 190 ? 0.806 15.327 -16.447 1.00 74.25 190 GLU A C 1
ATOM 1537 O O . GLU A 1 190 ? -0.239 15.967 -16.351 1.00 74.25 190 GLU A O 1
ATOM 1542 N N . ALA A 1 191 ? 0.879 14.073 -15.992 1.00 79.69 191 ALA A N 1
ATOM 1543 C CA . ALA A 1 191 ? -0.270 13.324 -15.475 1.00 79.69 191 ALA A CA 1
ATOM 1544 C C . ALA A 1 191 ? -0.588 13.615 -13.991 1.00 79.69 191 ALA A C 1
ATOM 1546 O O . ALA A 1 191 ? -1.219 12.805 -13.308 1.00 79.69 191 ALA A O 1
ATOM 1547 N N . GLN A 1 192 ? -0.146 14.761 -13.470 1.00 90.00 192 GLN A N 1
ATOM 1548 C CA . GLN A 1 192 ? -0.351 15.141 -12.075 1.00 90.00 192 GLN A CA 1
ATOM 1549 C C . GLN A 1 192 ? -1.699 15.834 -11.857 1.00 90.00 192 GLN A C 1
ATOM 1551 O O . GLN A 1 192 ? -2.022 16.845 -12.475 1.00 90.00 192 GLN A O 1
ATOM 1556 N N . TYR A 1 193 ? -2.449 15.346 -10.876 1.00 92.50 193 TYR A N 1
ATOM 1557 C CA . TYR A 1 193 ? -3.666 15.965 -10.377 1.00 92.50 193 TYR A CA 1
ATOM 1558 C C . TYR A 1 193 ? -3.371 16.918 -9.216 1.00 92.50 193 TYR A C 1
ATOM 1560 O O . TYR A 1 193 ? -2.457 16.706 -8.416 1.00 92.50 193 TYR A O 1
ATOM 1568 N N . VAL A 1 194 ? -4.207 17.949 -9.076 1.00 93.06 194 VAL A N 1
ATOM 1569 C CA . VAL A 1 194 ? -4.235 18.814 -7.886 1.00 93.06 194 VAL A CA 1
ATOM 1570 C C . VAL A 1 194 ? -4.572 17.974 -6.652 1.00 93.06 194 VAL A C 1
ATOM 1572 O O . VAL A 1 194 ? -5.412 17.075 -6.726 1.00 93.06 194 VAL A O 1
ATOM 1575 N N . MET A 1 195 ? -3.944 18.248 -5.507 1.00 94.31 195 MET A N 1
ATOM 1576 C CA . MET A 1 195 ? -4.272 17.536 -4.267 1.00 94.31 195 MET A CA 1
ATOM 1577 C C . MET A 1 195 ? -5.755 17.729 -3.910 1.00 94.31 195 MET A C 1
ATOM 1579 O O . MET A 1 195 ? -6.220 18.870 -3.866 1.00 94.31 195 MET A O 1
ATOM 1583 N N . PRO A 1 196 ? -6.516 16.644 -3.684 1.00 93.50 196 PRO A N 1
ATOM 1584 C CA . PRO A 1 196 ? -7.909 16.758 -3.288 1.00 93.50 196 PRO A CA 1
ATOM 1585 C C . PRO A 1 196 ? -8.022 17.215 -1.825 1.00 93.50 196 PRO A C 1
ATOM 1587 O O . PRO A 1 196 ? -7.069 17.074 -1.055 1.00 93.50 196 PRO A O 1
ATOM 1590 N N . PRO A 1 197 ? -9.199 17.706 -1.403 1.00 91.75 197 PRO A N 1
ATOM 1591 C CA . PRO A 1 197 ? -9.501 17.875 0.011 1.00 91.75 197 PRO A CA 1
ATOM 1592 C C . PRO A 1 197 ? -9.357 16.550 0.766 1.00 91.75 197 PRO A C 1
ATOM 1594 O O . PRO A 1 197 ? -9.709 15.488 0.231 1.00 91.75 197 PRO A O 1
ATOM 1597 N N . SER A 1 198 ? -8.894 16.631 2.016 1.00 91.12 198 SER A N 1
ATOM 1598 C CA . SER A 1 198 ? -8.766 15.479 2.911 1.00 91.12 198 SER A CA 1
ATOM 1599 C C . SER A 1 198 ? -10.069 14.683 2.996 1.00 91.12 198 SER A C 1
ATOM 1601 O O . SER A 1 198 ? -11.162 15.255 3.018 1.00 91.12 198 SER A O 1
ATOM 1603 N N . LEU A 1 199 ? -9.946 13.356 3.063 1.00 90.56 199 LEU A N 1
ATOM 1604 C CA . LEU A 1 199 ? -11.075 12.477 3.343 1.00 90.56 199 LEU A CA 1
ATOM 1605 C C . LEU A 1 199 ? -11.561 12.749 4.772 1.00 90.56 199 LEU A C 1
ATOM 1607 O O . LEU A 1 199 ? -10.786 12.654 5.723 1.00 90.56 199 LEU A O 1
ATOM 1611 N N . GLY A 1 200 ? -12.827 13.135 4.922 1.00 92.00 200 GLY A N 1
ATOM 1612 C CA . GLY A 1 200 ? -13.399 13.390 6.242 1.00 92.00 200 GLY A CA 1
ATOM 1613 C C . GLY A 1 200 ? -13.548 12.093 7.034 1.00 92.00 200 GLY A C 1
ATOM 1614 O O . GLY A 1 200 ? -13.909 11.066 6.461 1.00 92.00 200 GLY A O 1
ATOM 1615 N N . LEU A 1 201 ? -13.340 12.144 8.354 1.00 91.00 201 LEU A N 1
ATOM 1616 C CA . LEU A 1 201 ? -13.441 10.961 9.217 1.00 91.00 201 LEU A CA 1
ATOM 1617 C C . LEU A 1 201 ? -14.798 10.257 9.064 1.00 91.00 201 LEU A C 1
ATOM 1619 O O . LEU A 1 201 ? -14.830 9.069 8.791 1.00 91.00 201 LEU A O 1
ATOM 1623 N N . ALA A 1 202 ? -15.908 10.997 9.096 1.00 92.56 202 ALA A N 1
ATOM 1624 C CA . ALA A 1 202 ? -17.244 10.423 8.909 1.00 92.56 202 ALA A CA 1
ATOM 1625 C C . ALA A 1 202 ? -17.440 9.742 7.537 1.00 92.56 202 ALA A C 1
ATOM 1627 O O . ALA A 1 202 ? -18.273 8.850 7.392 1.00 92.56 202 ALA A O 1
ATOM 1628 N N . GLU A 1 203 ? -16.708 10.170 6.504 1.00 92.75 203 GLU A N 1
ATOM 1629 C CA . GLU A 1 203 ? -16.741 9.507 5.200 1.00 92.75 203 GLU A CA 1
ATOM 1630 C C . GLU A 1 203 ? -15.995 8.171 5.251 1.00 92.75 203 GLU A C 1
ATOM 1632 O O . GLU A 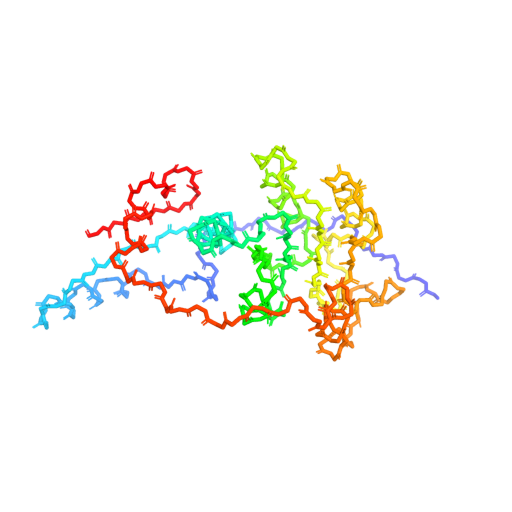1 203 ? -16.544 7.164 4.805 1.00 92.75 203 GLU A O 1
ATOM 1637 N N . LEU A 1 204 ? -14.810 8.155 5.869 1.00 92.06 204 LEU A N 1
ATOM 1638 C CA . LEU A 1 204 ? -14.048 6.933 6.114 1.00 92.06 204 LEU A CA 1
ATOM 1639 C C . LEU A 1 204 ? -14.839 5.949 6.985 1.00 92.06 204 LEU A C 1
ATOM 1641 O O . LEU A 1 204 ? -14.981 4.795 6.610 1.00 92.06 204 LEU A O 1
ATOM 1645 N N . GLU A 1 205 ? -15.418 6.395 8.099 1.00 93.06 205 GLU A N 1
ATOM 1646 C CA . GLU A 1 205 ? -16.186 5.536 9.010 1.00 93.06 205 GLU A CA 1
ATOM 1647 C C . GLU A 1 205 ? -17.394 4.891 8.322 1.00 93.06 205 GLU A C 1
ATOM 1649 O O . GLU A 1 205 ? -17.666 3.711 8.534 1.00 93.06 205 GLU A O 1
ATOM 1654 N N . ARG A 1 206 ? -18.095 5.627 7.445 1.00 93.12 206 ARG A N 1
ATOM 1655 C CA . ARG A 1 206 ? -19.174 5.045 6.631 1.00 93.12 206 ARG A CA 1
ATOM 1656 C C . ARG A 1 206 ? -18.657 3.968 5.689 1.00 93.12 206 ARG A C 1
ATOM 1658 O O . ARG A 1 206 ? -19.314 2.941 5.560 1.00 93.12 206 ARG A O 1
ATOM 1665 N N . TYR A 1 207 ? -17.511 4.193 5.047 1.00 93.38 207 TYR A N 1
ATOM 1666 C CA . TYR A 1 207 ? -16.892 3.173 4.205 1.00 93.38 207 TYR A CA 1
ATOM 1667 C C . TYR A 1 207 ? -16.526 1.935 5.029 1.00 93.38 207 TYR A C 1
ATOM 1669 O O . TYR A 1 207 ? -16.871 0.823 4.638 1.00 93.38 207 TYR A O 1
ATOM 1677 N N . MET A 1 208 ? -15.880 2.125 6.183 1.00 92.94 208 MET A N 1
ATOM 1678 C CA . MET A 1 208 ? -15.475 1.032 7.067 1.00 92.94 208 MET A CA 1
ATOM 1679 C C . MET A 1 208 ? -16.682 0.216 7.522 1.00 92.94 208 MET A C 1
ATOM 1681 O O . MET A 1 208 ? -16.706 -0.988 7.310 1.00 92.94 208 MET A O 1
ATOM 1685 N N . ALA A 1 209 ? -17.724 0.868 8.041 1.00 92.62 209 ALA A N 1
ATOM 1686 C CA . ALA A 1 209 ? -18.937 0.198 8.509 1.00 92.62 209 ALA A CA 1
ATOM 1687 C C . ALA A 1 209 ? -19.683 -0.586 7.412 1.00 92.62 209 ALA A C 1
ATOM 1689 O O . ALA A 1 209 ? -20.458 -1.483 7.722 1.00 92.62 209 ALA A O 1
ATOM 1690 N N . GLN A 1 210 ? -19.490 -0.231 6.139 1.00 92.56 210 GLN A N 1
ATOM 1691 C CA . GLN A 1 210 ? -20.126 -0.903 5.004 1.00 92.56 210 GLN A CA 1
ATOM 1692 C C . GLN A 1 210 ? -19.288 -2.045 4.429 1.00 92.56 210 GLN A C 1
ATOM 1694 O O . GLN A 1 210 ? -19.853 -2.938 3.805 1.00 92.56 210 GLN A O 1
ATOM 1699 N N . ASN A 1 211 ? -17.961 -1.993 4.580 1.00 93.19 211 ASN A N 1
ATOM 1700 C CA . ASN A 1 211 ? -17.062 -2.833 3.793 1.00 93.19 211 ASN A CA 1
ATOM 1701 C C . ASN A 1 211 ? -16.024 -3.602 4.614 1.00 93.19 211 ASN A C 1
ATOM 1703 O O . ASN A 1 211 ? -15.425 -4.510 4.052 1.00 93.19 211 ASN A O 1
ATOM 1707 N N . SER A 1 212 ? -15.777 -3.276 5.891 1.00 91.62 212 SER A N 1
ATOM 1708 C CA . SER A 1 212 ? -14.689 -3.886 6.678 1.00 91.62 212 SER A CA 1
ATOM 1709 C C . SER A 1 212 ? -14.749 -5.412 6.673 1.00 91.62 212 SER A C 1
ATOM 1711 O O . SER A 1 212 ? -13.731 -6.053 6.437 1.00 91.62 212 SER A O 1
ATOM 1713 N N . ASP A 1 213 ? -15.954 -5.974 6.791 1.00 90.31 213 ASP A N 1
ATOM 1714 C CA . ASP A 1 213 ? -16.204 -7.419 6.860 1.00 90.31 213 ASP A CA 1
ATOM 1715 C C . ASP A 1 213 ? -15.901 -8.164 5.547 1.00 90.31 213 ASP A C 1
ATOM 1717 O O . ASP A 1 213 ? -15.792 -9.390 5.534 1.00 90.31 213 ASP A O 1
ATOM 1721 N N . HIS A 1 214 ? -15.753 -7.445 4.428 1.00 91.88 214 HIS A N 1
ATOM 1722 C CA . HIS A 1 214 ? -15.277 -8.019 3.163 1.00 91.88 214 HIS A CA 1
ATOM 1723 C C . HIS A 1 214 ? -13.755 -8.206 3.143 1.00 91.88 214 HIS A C 1
ATOM 1725 O O . HIS A 1 214 ? -13.218 -8.867 2.253 1.00 91.88 214 HIS A O 1
ATOM 1731 N N . TYR A 1 215 ? -13.060 -7.635 4.124 1.00 93.19 215 TYR A N 1
ATOM 1732 C CA . TYR A 1 215 ? -11.621 -7.716 4.296 1.00 93.19 215 TYR A CA 1
ATOM 1733 C C . TYR A 1 215 ? -11.295 -8.399 5.625 1.00 93.19 215 TYR A C 1
ATOM 1735 O O . TYR A 1 215 ? -12.153 -8.668 6.461 1.00 93.19 215 TYR A O 1
ATOM 1743 N N . LYS A 1 216 ? -10.011 -8.662 5.861 1.00 92.19 216 LYS A N 1
ATOM 1744 C CA . LYS A 1 216 ? -9.515 -9.182 7.145 1.00 92.19 216 LYS A CA 1
ATOM 1745 C C . LYS A 1 216 ? -9.351 -8.060 8.183 1.00 92.19 216 LYS A C 1
ATOM 1747 O O . LYS A 1 216 ? -8.385 -8.046 8.939 1.00 92.19 216 LYS A O 1
ATOM 1752 N N . VAL A 1 217 ? -10.279 -7.104 8.179 1.00 93.25 217 VAL A N 1
ATOM 1753 C CA . VAL A 1 217 ? -10.254 -5.891 8.996 1.00 93.25 217 VAL A CA 1
ATOM 1754 C C . VAL A 1 217 ? -11.567 -5.783 9.755 1.00 93.25 217 VAL A C 1
ATOM 1756 O O . VAL A 1 217 ? -12.640 -5.844 9.169 1.00 93.25 217 VAL A O 1
ATOM 1759 N N . HIS A 1 218 ? -11.483 -5.575 11.060 1.00 92.12 218 HIS A N 1
ATOM 1760 C CA . HIS A 1 218 ? -12.623 -5.332 11.926 1.00 92.12 218 HIS A CA 1
ATOM 1761 C C . HIS A 1 218 ? -12.693 -3.846 12.281 1.00 92.12 218 HIS A C 1
ATOM 1763 O O . HIS A 1 218 ? -11.689 -3.241 12.660 1.00 92.12 218 HIS A O 1
ATOM 1769 N N . TYR A 1 219 ? -13.882 -3.256 12.167 1.00 93.00 219 TYR A N 1
ATOM 1770 C CA . TYR A 1 219 ? -14.134 -1.877 12.568 1.00 93.00 219 TYR A CA 1
ATOM 1771 C C . TYR A 1 219 ? -15.306 -1.807 13.545 1.00 93.00 219 TYR A C 1
ATOM 1773 O O . TYR A 1 219 ? -16.384 -2.336 13.279 1.00 93.00 219 TYR A O 1
ATOM 1781 N N . LYS A 1 220 ? -15.112 -1.104 14.665 1.00 89.31 220 LYS A N 1
ATOM 1782 C CA . LYS A 1 220 ? -16.168 -0.850 15.651 1.00 89.31 220 LYS A CA 1
ATOM 1783 C C . LYS A 1 220 ? -16.171 0.615 16.064 1.00 89.31 220 LYS A C 1
ATOM 1785 O O . LYS A 1 220 ? -15.174 1.132 16.570 1.00 89.31 220 LYS A O 1
ATOM 1790 N N . ALA A 1 221 ? -17.316 1.254 15.840 1.00 82.62 221 ALA A N 1
ATOM 1791 C CA . ALA A 1 221 ? -17.576 2.648 16.177 1.00 82.62 221 ALA A CA 1
ATOM 1792 C C . ALA A 1 221 ? -17.963 2.862 17.647 1.00 82.62 221 ALA A C 1
ATOM 1794 O O . ALA A 1 221 ? -18.435 1.906 18.301 1.00 82.62 221 ALA A O 1
#

Foldseek 3Di:
DDDDDPLPDDDDDDPDDDQDPVGDDDPVVVVVVVVVCVVVVHDDKDKDFRDPQLCQLVQLVVLLVVCVVVVHQSQAAEEAEAPGDDPPVCQFLSHRYGYFPAQFPVSLVVVLVSLVVCVLSHAAYEYEHAQPLDDDSGHDAPVSQLVSQVVRHPDSLRHDHWQDDNVRPSRPPRSSVTRVVRVCVSSDVVSTDDRDPDDDPVNVLVSCVVCQVVTSIDIDD

Secondary structure (DSSP, 8-state):
----------PPPPS-----TTT---HHHHHHHHHHHHHHTPPP-EEEESSGGGGHHHHHHHHHHHHHHTT---SEEEEEETTB--HHHHHHTT-EEEEESSSBHHHHHHHHHHHHHTTT--SEEEE-----SS--TTBPPHHHHHHHHHHH-S-GGGEEE-S--TTTTT--TTHHHHHHHHHHHHH-TT-PPPPPPPPPHHHHHHHHHHHGGGTTEEEE-

Radius of g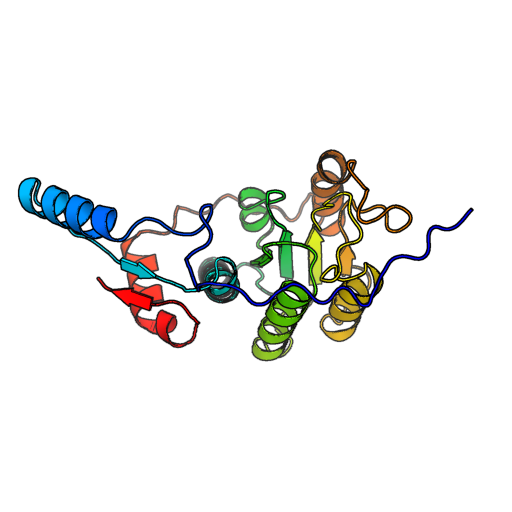yration: 19.61 Å; chains: 1; bounding box: 53×46×54 Å